Protein AF-A0A972AWW3-F1 (afdb_monomer_lite)

Radius of gyration: 31.03 Å; chains: 1; bounding box: 64×34×94 Å

Foldseek 3Di:
DDDPPDPDPPDQDFADPDLFWTWGADPVDIDIDGLVNQDADPVRWGKDAPVRRVCCVVVVPDDDDRIDTDDPVVNVVSVQSVLVCVQVVQFQDWDDDPQKIWTWHDDQQKIKIFIFGADPVRHTDSDTPWMDIFNDWDQDPNFTWTQDVRVVPVDGIDGDDPSNVVVNVVSNVVVVLLVWEWEWQDADPVPRATKTDIPDPDDPPVLCVVCVVQWDAPDPDDSRHGTIGSCRVVSCVSSVHYYD

Secondary structure (DSSP, 8-state):
---TT--S-----EEEEETTEEEEE-SS-EEEEETTT----TTS--EEE-GGG-GGGT-TTS---SEEEPPHHHHHHHHHHHHHHHHHHT-SEEEEETTEEEEEEEETTEEEEEEEEE-TTSPEEEEEEEEEEESS-EEETTEEEEE-GGG--SSSEEEPPHHHHHHHHHHHHHHHHHT--EEEEEE-TTT--EEEEES-S---HHHHHHHGGGEEE--SSSSS-SEEES-HHHHHHHHT--B-

pLDDT: mean 82.95, std 11.67, range [30.28, 95.0]

Structure (mmCIF, N/CA/C/O backbone):
data_AF-A0A972AWW3-F1
#
_entry.id   AF-A0A972AWW3-F1
#
loop_
_atom_site.group_PDB
_atom_site.id
_atom_site.type_symbol
_atom_site.label_atom_id
_atom_site.label_alt_id
_atom_site.label_comp_id
_atom_site.label_asym_id
_atom_site.label_entity_id
_atom_site.label_seq_id
_atom_site.pdbx_PDB_ins_code
_atom_site.Cartn_x
_atom_site.Cartn_y
_atom_site.Cartn_z
_atom_site.occupancy
_atom_site.B_iso_or_equiv
_atom_site.auth_seq_id
_atom_site.auth_comp_id
_atom_site.auth_asym_id
_atom_site.auth_atom_id
_atom_site.pdbx_PDB_model_num
ATOM 1 N N . PHE A 1 1 ? 20.239 6.404 -36.228 1.00 45.09 1 PHE A N 1
ATOM 2 C CA . PHE A 1 1 ? 21.142 5.687 -37.154 1.00 45.09 1 PHE A CA 1
ATOM 3 C C . PHE A 1 1 ? 21.500 6.602 -38.319 1.00 45.09 1 PHE A C 1
ATOM 5 O O . PHE A 1 1 ? 20.626 7.336 -38.765 1.00 45.09 1 PHE A O 1
ATOM 12 N N . ARG A 1 2 ? 22.767 6.620 -38.761 1.00 31.56 2 ARG A N 1
ATOM 13 C CA . ARG A 1 2 ? 23.253 7.457 -39.875 1.00 31.56 2 ARG A CA 1
ATOM 14 C C . ARG A 1 2 ? 23.494 6.548 -41.081 1.00 31.56 2 ARG A C 1
ATOM 16 O O . ARG A 1 2 ? 24.223 5.574 -40.947 1.00 31.56 2 ARG A O 1
ATOM 23 N N . ILE A 1 3 ? 22.869 6.849 -42.213 1.00 36.78 3 ILE A N 1
ATOM 24 C CA . ILE A 1 3 ? 23.157 6.184 -43.489 1.00 36.78 3 ILE A CA 1
ATOM 25 C C . ILE A 1 3 ? 24.210 7.041 -44.202 1.00 36.78 3 ILE A C 1
ATOM 27 O O . ILE A 1 3 ? 24.035 8.257 -44.312 1.00 36.78 3 ILE A O 1
ATOM 31 N N . GLU A 1 4 ? 25.324 6.441 -44.626 1.00 30.28 4 GLU A N 1
ATOM 32 C CA . GLU A 1 4 ? 26.370 7.144 -45.380 1.00 30.28 4 GLU A CA 1
ATOM 33 C C . GLU A 1 4 ? 25.836 7.628 -46.739 1.00 30.28 4 GLU A C 1
ATOM 35 O O . GLU A 1 4 ? 25.214 6.868 -47.476 1.00 30.28 4 GLU A O 1
ATOM 40 N N . GLY A 1 5 ? 26.082 8.904 -47.065 1.00 39.56 5 GLY A N 1
ATOM 41 C CA . GLY A 1 5 ? 25.781 9.500 -48.376 1.00 39.56 5 GLY A CA 1
ATOM 42 C C . GLY A 1 5 ? 24.595 10.475 -48.453 1.00 39.56 5 GLY A C 1
ATOM 43 O O . GLY A 1 5 ? 24.391 11.068 -49.508 1.00 39.56 5 GLY A O 1
ATOM 44 N N . SER A 1 6 ? 23.838 10.707 -47.372 1.00 34.94 6 SER A N 1
ATOM 45 C CA . SER A 1 6 ? 22.741 11.696 -47.355 1.00 34.94 6 SER A CA 1
ATOM 46 C C . SER A 1 6 ? 23.140 12.993 -46.639 1.00 34.94 6 SER A C 1
ATOM 48 O O . SER A 1 6 ? 23.433 12.981 -45.444 1.00 34.94 6 SER A O 1
ATOM 50 N N . ASN A 1 7 ? 23.090 14.123 -47.357 1.00 37.53 7 ASN A N 1
ATOM 51 C CA . ASN A 1 7 ? 23.232 15.478 -46.798 1.00 37.53 7 ASN A CA 1
ATOM 52 C C . ASN A 1 7 ? 21.889 16.100 -46.358 1.00 37.53 7 ASN A C 1
ATOM 54 O O . ASN A 1 7 ? 21.849 17.266 -45.969 1.00 37.53 7 ASN A O 1
ATOM 58 N N . THR A 1 8 ? 20.792 15.340 -46.388 1.00 35.72 8 THR A N 1
ATOM 59 C CA . THR A 1 8 ? 19.476 15.767 -45.889 1.00 35.72 8 THR A CA 1
ATOM 60 C C . THR A 1 8 ? 19.137 15.026 -44.598 1.00 35.72 8 THR A C 1
ATOM 62 O O . THR A 1 8 ? 19.098 13.796 -44.545 1.00 35.72 8 THR A O 1
ATOM 65 N N . PHE A 1 9 ? 18.946 15.822 -43.551 1.00 39.69 9 PHE A N 1
ATOM 66 C CA . PHE A 1 9 ? 18.814 15.493 -42.131 1.00 39.69 9 PHE A CA 1
ATOM 67 C C . PHE A 1 9 ? 17.470 14.866 -41.721 1.00 39.69 9 PHE A C 1
ATOM 69 O O . PHE A 1 9 ? 17.017 15.087 -40.603 1.00 39.69 9 PHE A O 1
ATOM 76 N N . ASP A 1 10 ? 16.845 14.035 -42.547 1.00 46.72 10 ASP A N 1
ATOM 77 C CA . ASP A 1 10 ? 15.622 13.344 -42.124 1.00 46.72 10 ASP A CA 1
ATOM 78 C C . ASP A 1 10 ? 15.988 11.992 -41.504 1.00 46.72 10 ASP A C 1
ATOM 80 O O . ASP A 1 10 ? 15.800 10.916 -42.067 1.00 46.72 10 ASP A O 1
ATOM 84 N N . SER A 1 11 ? 16.593 12.048 -40.316 1.00 54.22 11 SER A N 1
ATOM 85 C CA . SER A 1 11 ? 16.688 10.877 -39.447 1.00 54.22 11 SER A CA 1
ATOM 86 C C . SER A 1 11 ? 15.272 10.413 -39.135 1.00 54.22 11 SER A C 1
ATOM 88 O O . SER A 1 11 ? 14.513 11.233 -38.639 1.00 54.22 11 SER A O 1
ATOM 90 N N . LEU A 1 12 ? 14.924 9.142 -39.366 1.00 60.19 12 LEU A N 1
ATOM 91 C CA . LEU A 1 12 ? 13.660 8.575 -38.879 1.00 60.19 12 LEU A CA 1
ATOM 92 C C . LEU A 1 12 ? 13.602 8.758 -37.355 1.00 60.19 12 LEU A C 1
ATOM 94 O O . LEU A 1 12 ? 14.365 8.082 -36.652 1.00 60.19 12 LEU A O 1
ATOM 98 N N . PRO A 1 13 ? 12.783 9.684 -36.819 1.00 64.69 13 PRO A N 1
ATOM 99 C CA . PRO A 1 13 ? 12.744 9.913 -35.391 1.00 64.69 13 PRO A CA 1
ATOM 100 C C . PRO A 1 13 ? 12.124 8.695 -34.707 1.00 64.69 13 PRO A C 1
ATOM 102 O O . PRO A 1 13 ? 10.931 8.414 -34.839 1.00 64.69 13 PRO A O 1
ATOM 105 N N . VAL A 1 14 ? 12.953 7.978 -33.953 1.00 70.12 14 VAL A N 1
ATOM 106 C CA . VAL A 1 14 ? 12.492 7.051 -32.923 1.00 70.12 14 VAL A CA 1
ATOM 107 C C . VAL A 1 14 ? 12.285 7.885 -31.666 1.00 70.12 14 VAL A C 1
ATOM 109 O O . VAL A 1 14 ? 13.246 8.388 -31.086 1.00 70.12 14 VAL A O 1
ATOM 112 N N . MET A 1 15 ? 11.031 8.088 -31.279 1.00 72.38 15 MET A N 1
ATOM 113 C CA . MET A 1 15 ? 10.662 8.905 -30.125 1.00 72.38 15 MET A CA 1
ATOM 114 C C . MET A 1 15 ? 10.038 8.025 -29.053 1.00 72.38 15 MET A C 1
ATOM 116 O O . MET A 1 15 ? 9.088 7.295 -29.332 1.00 72.38 15 MET A O 1
ATOM 120 N N . ALA A 1 16 ? 10.529 8.127 -27.819 1.00 73.56 16 ALA A N 1
ATOM 121 C CA . ALA A 1 16 ? 9.831 7.557 -26.674 1.00 73.56 16 ALA A CA 1
ATOM 122 C C . ALA A 1 16 ? 8.470 8.252 -26.511 1.00 73.56 16 ALA A C 1
ATOM 124 O O . ALA A 1 16 ? 8.390 9.480 -26.576 1.00 73.56 16 ALA A O 1
ATOM 125 N N . LEU A 1 17 ? 7.412 7.461 -26.338 1.00 78.62 17 LEU A N 1
ATOM 126 C CA . LEU A 1 17 ? 6.085 7.966 -25.975 1.00 78.62 17 LEU A CA 1
ATOM 127 C C . LEU A 1 17 ? 5.922 7.935 -24.455 1.00 78.62 17 LEU A C 1
ATOM 129 O O . LEU A 1 17 ? 5.502 8.916 -23.849 1.00 78.62 17 LEU A O 1
ATOM 133 N N . ASP A 1 18 ? 6.329 6.823 -23.854 1.00 76.12 18 ASP A N 1
ATOM 134 C CA . ASP A 1 18 ? 6.478 6.621 -22.421 1.00 76.12 18 ASP A CA 1
ATOM 135 C C . ASP A 1 18 ? 7.603 5.595 -22.170 1.00 76.12 18 ASP A C 1
ATOM 137 O O . ASP A 1 18 ? 8.341 5.210 -23.083 1.00 76.12 18 ASP A O 1
ATOM 141 N N . ASP A 1 19 ? 7.757 5.154 -20.923 1.00 70.50 19 ASP A N 1
ATOM 142 C CA . ASP A 1 19 ? 8.782 4.174 -20.542 1.00 70.50 19 ASP A CA 1
ATOM 143 C C . ASP A 1 19 ? 8.558 2.765 -21.131 1.00 70.50 19 ASP A C 1
ATOM 145 O O . ASP A 1 19 ? 9.446 1.922 -21.036 1.00 70.50 19 ASP A O 1
ATOM 149 N N . GLU A 1 20 ? 7.389 2.495 -21.723 1.00 77.50 20 GLU A N 1
ATOM 150 C CA . GLU A 1 20 ? 6.948 1.173 -22.203 1.00 77.50 20 GLU A CA 1
ATOM 151 C C . GLU A 1 20 ? 6.611 1.162 -23.698 1.00 77.50 20 GLU A C 1
ATOM 153 O O . GLU A 1 20 ? 6.313 0.111 -24.265 1.00 77.50 20 GLU A O 1
ATOM 158 N N . SER A 1 21 ? 6.673 2.313 -24.362 1.00 82.94 21 SER A N 1
ATOM 159 C CA . SER A 1 21 ? 6.332 2.444 -25.769 1.00 82.94 21 SER A CA 1
ATOM 160 C C . SER A 1 21 ? 7.147 3.520 -26.470 1.00 82.94 21 SER A C 1
ATOM 162 O O . SER A 1 21 ? 7.698 4.454 -25.879 1.00 82.94 21 SER A O 1
ATOM 164 N N . PHE A 1 22 ? 7.268 3.367 -27.775 1.00 82.44 22 PHE A N 1
ATOM 165 C CA . PHE A 1 22 ? 7.932 4.331 -28.629 1.00 82.44 22 PHE A CA 1
ATOM 166 C C . PHE A 1 22 ? 7.257 4.347 -29.987 1.00 82.44 22 PHE A C 1
ATOM 168 O O . PHE A 1 22 ? 6.632 3.375 -30.414 1.00 82.44 22 PHE A O 1
ATOM 175 N N . ARG A 1 23 ? 7.391 5.475 -30.673 1.00 84.88 23 ARG A N 1
ATOM 176 C CA . ARG A 1 23 ? 6.948 5.618 -32.050 1.00 84.88 23 ARG A CA 1
ATOM 177 C C . ARG A 1 23 ? 8.128 5.790 -32.980 1.00 84.88 23 ARG A C 1
ATOM 179 O O . ARG A 1 23 ? 9.108 6.457 -32.647 1.00 84.88 23 ARG A O 1
ATOM 186 N N . ILE A 1 24 ? 7.988 5.224 -34.165 1.00 83.38 24 ILE A N 1
ATOM 187 C CA . ILE A 1 24 ? 8.827 5.511 -35.319 1.00 83.38 24 ILE A CA 1
ATOM 188 C C . ILE A 1 24 ? 7.918 6.221 -36.308 1.00 83.38 24 ILE A C 1
ATOM 190 O O . ILE A 1 24 ? 6.893 5.665 -36.692 1.00 83.38 24 ILE A O 1
ATOM 194 N N . ALA A 1 25 ? 8.246 7.450 -36.686 1.00 78.56 25 ALA A N 1
ATOM 195 C CA . ALA A 1 25 ? 7.381 8.248 -37.548 1.00 78.56 25 ALA A CA 1
ATOM 196 C C . ALA A 1 25 ? 8.140 8.797 -38.753 1.00 78.56 25 ALA A C 1
ATOM 198 O O . ALA A 1 25 ? 9.313 9.137 -38.661 1.00 78.56 25 ALA A O 1
ATOM 199 N N . THR A 1 26 ? 7.450 8.911 -39.878 1.00 74.19 26 THR A N 1
ATOM 200 C CA . THR A 1 26 ? 7.794 9.779 -41.006 1.00 74.19 26 THR A CA 1
ATOM 201 C C . THR A 1 26 ? 6.802 10.940 -41.034 1.00 74.19 26 THR A C 1
ATOM 203 O O . THR A 1 26 ? 5.828 10.955 -40.281 1.00 74.19 26 THR A O 1
ATOM 206 N N . ALA A 1 27 ? 6.990 11.911 -41.929 1.00 68.75 27 ALA A N 1
ATOM 207 C CA . ALA A 1 27 ? 5.991 12.963 -42.126 1.00 68.75 27 ALA A CA 1
ATOM 208 C C . ALA A 1 27 ? 4.657 12.444 -42.718 1.00 68.75 27 ALA A C 1
ATOM 210 O O . ALA A 1 27 ? 3.685 13.194 -42.756 1.00 68.75 27 ALA A O 1
ATOM 211 N N . HIS A 1 28 ? 4.590 11.180 -43.162 1.00 69.38 28 HIS A N 1
ATOM 212 C CA . HIS A 1 28 ? 3.404 10.588 -43.787 1.00 69.38 28 HIS A CA 1
ATOM 213 C C . HIS A 1 28 ? 2.753 9.469 -42.959 1.00 69.38 28 HIS A C 1
ATOM 215 O O . HIS A 1 28 ? 1.538 9.296 -43.030 1.00 69.38 28 HIS A O 1
ATOM 221 N N . ARG A 1 29 ? 3.532 8.692 -42.195 1.00 79.88 29 ARG A N 1
ATOM 222 C CA . ARG A 1 29 ? 3.053 7.510 -41.459 1.00 79.88 29 ARG A CA 1
ATOM 223 C C . ARG A 1 29 ? 3.809 7.308 -40.154 1.00 79.88 29 ARG A C 1
ATOM 225 O O . ARG A 1 29 ? 4.953 7.726 -40.028 1.00 79.88 29 ARG A O 1
ATOM 232 N N . GLU A 1 30 ? 3.202 6.599 -39.211 1.00 84.31 30 GLU A N 1
ATOM 233 C CA . GLU A 1 30 ? 3.860 6.204 -37.966 1.00 84.31 30 GLU A CA 1
ATOM 234 C C . GLU A 1 30 ? 3.594 4.741 -37.610 1.00 84.31 30 GLU A C 1
ATOM 236 O O . GLU A 1 30 ? 2.591 4.149 -38.010 1.00 84.31 30 GLU A O 1
ATOM 241 N N . ILE A 1 31 ? 4.520 4.169 -36.847 1.00 84.56 31 ILE A N 1
ATOM 242 C CA . ILE A 1 31 ? 4.396 2.880 -36.178 1.00 84.56 31 ILE A CA 1
ATOM 243 C C . ILE A 1 31 ? 4.534 3.153 -34.686 1.00 84.56 31 ILE A C 1
ATOM 245 O O . ILE A 1 31 ? 5.509 3.771 -34.258 1.00 84.56 31 ILE A O 1
ATOM 249 N N . ILE A 1 32 ? 3.580 2.664 -33.902 1.00 85.12 32 ILE A N 1
ATOM 250 C CA . ILE A 1 32 ? 3.638 2.683 -32.441 1.00 85.12 32 ILE A CA 1
ATOM 251 C C . ILE A 1 32 ? 3.953 1.266 -31.978 1.00 85.12 32 ILE A C 1
ATOM 253 O O . ILE A 1 32 ? 3.246 0.327 -32.337 1.00 85.12 32 ILE A O 1
ATOM 257 N N . LEU A 1 33 ? 5.011 1.124 -31.188 1.00 84.62 33 LEU A N 1
ATOM 258 C CA . LEU A 1 33 ? 5.450 -0.148 -30.633 1.00 84.62 33 LEU A CA 1
ATOM 259 C C . LEU A 1 33 ? 5.380 -0.077 -29.118 1.00 84.62 33 LEU A C 1
ATOM 261 O O . LEU A 1 33 ? 5.936 0.838 -28.505 1.00 84.62 33 LEU A O 1
ATOM 265 N N . ARG A 1 34 ? 4.701 -1.055 -28.524 1.00 82.31 34 ARG A N 1
ATOM 266 C CA . ARG A 1 34 ? 4.755 -1.307 -27.087 1.00 82.31 34 ARG A CA 1
ATOM 267 C C . ARG A 1 34 ? 5.769 -2.406 -26.832 1.00 82.31 34 ARG A C 1
ATOM 269 O O . ARG A 1 34 ? 5.878 -3.352 -27.608 1.00 82.31 34 ARG A O 1
ATOM 276 N N . ASP A 1 35 ? 6.479 -2.310 -25.720 1.00 76.12 35 ASP A N 1
ATOM 277 C CA . ASP A 1 35 ? 7.502 -3.287 -25.352 1.00 76.12 35 ASP A CA 1
ATOM 278 C C . ASP A 1 35 ? 6.934 -4.702 -25.148 1.00 76.12 35 ASP A C 1
ATOM 280 O O . ASP A 1 35 ? 7.675 -5.674 -25.245 1.00 76.12 35 ASP A O 1
ATOM 284 N N . GLU A 1 36 ? 5.632 -4.835 -24.873 1.00 76.31 36 GLU A N 1
ATOM 285 C CA . GLU A 1 36 ? 4.917 -6.121 -24.780 1.00 76.31 36 GLU A CA 1
ATOM 286 C C . GLU A 1 36 ? 4.735 -6.808 -26.144 1.00 76.31 36 GLU A C 1
ATOM 288 O O . GLU A 1 36 ? 4.669 -8.037 -26.224 1.00 76.31 36 GLU A O 1
ATOM 293 N N . ASP A 1 37 ? 4.684 -6.017 -27.217 1.00 75.38 37 ASP A N 1
ATOM 294 C CA . ASP A 1 37 ? 4.509 -6.497 -28.588 1.00 75.38 37 ASP A CA 1
ATOM 295 C C . ASP A 1 37 ? 5.850 -6.901 -29.224 1.00 75.38 37 ASP A C 1
ATOM 297 O O . ASP A 1 37 ? 5.884 -7.592 -30.246 1.00 75.38 37 ASP A O 1
ATOM 301 N N . LEU A 1 38 ? 6.969 -6.504 -28.607 1.00 79.00 38 LEU A N 1
ATOM 302 C CA . LEU A 1 38 ? 8.311 -6.879 -29.030 1.00 79.00 38 LEU A CA 1
ATOM 303 C C . LEU A 1 38 ? 8.602 -8.324 -28.626 1.00 79.00 38 LEU A C 1
ATOM 305 O O . LEU A 1 38 ? 8.871 -8.627 -27.463 1.00 79.00 38 LEU A O 1
ATOM 309 N N . LYS A 1 39 ? 8.587 -9.223 -29.611 1.00 77.12 39 LYS A N 1
ATOM 310 C CA . LYS A 1 39 ? 8.937 -10.634 -29.427 1.00 77.12 39 LYS A CA 1
ATOM 311 C C . LYS A 1 39 ? 10.214 -10.970 -30.195 1.00 77.12 39 LYS A C 1
ATOM 313 O O . LYS A 1 39 ? 10.357 -10.521 -31.335 1.00 77.12 39 LYS A O 1
ATOM 318 N N . PRO A 1 40 ? 11.128 -11.754 -29.601 1.00 80.50 40 PRO A N 1
ATOM 319 C CA . PRO A 1 40 ? 12.282 -12.249 -30.329 1.00 80.50 40 PRO A CA 1
ATOM 320 C C . PRO A 1 40 ? 11.839 -13.242 -31.411 1.00 80.50 40 PRO A C 1
ATOM 322 O O . PRO A 1 40 ? 10.850 -13.960 -31.247 1.00 80.50 40 PRO A O 1
ATOM 325 N N . ASN A 1 41 ? 12.581 -13.289 -32.514 1.00 81.81 41 ASN A N 1
ATOM 326 C CA . ASN A 1 41 ? 12.481 -14.363 -33.498 1.00 81.81 41 ASN A CA 1
ATOM 327 C C . ASN A 1 41 ? 13.145 -15.659 -32.972 1.00 81.81 41 ASN A C 1
ATOM 329 O O . ASN A 1 41 ? 13.633 -15.705 -31.842 1.00 81.81 41 ASN A O 1
ATOM 333 N N . GLU A 1 42 ? 13.186 -16.710 -33.796 1.00 76.25 42 GLU A N 1
ATOM 334 C CA . GLU A 1 42 ? 13.792 -18.009 -33.440 1.00 76.25 42 GLU A CA 1
ATOM 335 C C . GLU A 1 42 ? 15.282 -17.907 -33.049 1.00 76.25 42 GLU A C 1
ATOM 337 O O . GLU A 1 42 ? 15.762 -18.716 -32.259 1.00 76.25 42 GLU A O 1
ATOM 342 N N . ASP A 1 43 ? 15.980 -16.865 -33.515 1.00 75.75 43 ASP A N 1
ATOM 343 C CA . ASP A 1 43 ? 17.388 -16.576 -33.207 1.00 75.75 43 ASP A CA 1
ATOM 344 C C . ASP A 1 43 ? 17.577 -15.645 -31.990 1.00 75.75 43 ASP A C 1
ATOM 346 O O . ASP A 1 43 ? 18.693 -15.207 -31.707 1.00 75.75 43 ASP A O 1
ATOM 350 N N . GLY A 1 44 ? 16.504 -15.282 -31.277 1.00 74.12 44 GLY A N 1
ATOM 351 C CA . GLY A 1 44 ? 16.570 -14.376 -30.124 1.00 74.12 44 GLY A CA 1
ATOM 352 C C . GLY A 1 44 ? 16.645 -12.882 -30.476 1.00 74.12 44 GLY A C 1
ATOM 353 O O . GLY A 1 44 ? 16.802 -12.050 -29.582 1.00 74.12 44 GLY A O 1
ATOM 354 N N . LYS A 1 45 ? 16.525 -12.522 -31.758 1.00 80.31 45 LYS A N 1
ATOM 355 C CA . LYS A 1 45 ? 16.649 -11.151 -32.269 1.00 80.31 45 LYS A CA 1
ATOM 356 C C . LYS A 1 45 ? 15.304 -10.447 -32.355 1.00 80.31 45 LYS A C 1
ATOM 358 O O . LYS A 1 45 ? 14.303 -11.025 -32.772 1.00 80.31 45 LYS A O 1
ATOM 363 N N . TYR A 1 46 ? 15.299 -9.159 -32.042 1.00 80.44 46 TYR A N 1
ATOM 364 C CA . TYR A 1 46 ? 14.102 -8.325 -32.103 1.00 80.44 46 TYR A CA 1
ATOM 365 C C . TYR A 1 46 ? 14.086 -7.554 -33.416 1.00 80.44 46 TYR A C 1
ATOM 367 O O . TYR A 1 46 ? 14.763 -6.536 -33.561 1.00 80.44 46 TYR A O 1
ATOM 375 N N . ILE A 1 47 ? 13.332 -8.066 -34.387 1.00 83.00 47 ILE A N 1
ATOM 376 C CA . ILE A 1 47 ? 13.243 -7.491 -35.729 1.00 83.00 47 ILE A CA 1
ATOM 377 C C . ILE A 1 47 ? 11.972 -6.650 -35.843 1.00 83.00 47 ILE A C 1
ATOM 379 O O . ILE A 1 47 ? 10.864 -7.162 -35.695 1.00 83.00 47 ILE A O 1
ATOM 383 N N . ILE A 1 48 ? 12.126 -5.360 -36.136 1.00 82.94 48 ILE A N 1
ATOM 384 C CA . ILE A 1 48 ? 11.010 -4.427 -36.323 1.00 82.94 48 ILE A CA 1
ATOM 385 C C . ILE A 1 48 ? 10.785 -4.208 -37.817 1.00 82.94 48 ILE A C 1
ATOM 387 O O . ILE A 1 48 ? 11.701 -3.795 -38.531 1.00 82.94 48 ILE A O 1
ATOM 391 N N . ASN A 1 49 ? 9.559 -4.458 -38.287 1.00 82.94 49 ASN A N 1
ATOM 392 C CA . ASN A 1 49 ? 9.152 -4.172 -39.663 1.00 82.94 49 ASN A CA 1
ATOM 393 C C . ASN A 1 49 ? 8.903 -2.664 -39.844 1.00 82.94 49 ASN A C 1
ATOM 395 O O . ASN A 1 49 ? 8.104 -2.077 -39.117 1.00 82.94 49 ASN A O 1
ATOM 399 N N . ILE A 1 50 ? 9.569 -2.055 -40.826 1.00 81.69 50 ILE A N 1
ATOM 400 C CA . ILE A 1 50 ? 9.451 -0.633 -41.178 1.00 81.69 50 ILE A CA 1
ATOM 401 C C . ILE A 1 50 ? 8.782 -0.401 -42.539 1.00 81.69 50 ILE A C 1
ATOM 403 O O . ILE A 1 50 ? 8.570 0.750 -42.913 1.00 81.69 50 ILE A O 1
ATOM 407 N N . GLU A 1 51 ? 8.372 -1.455 -43.257 1.00 80.12 51 GLU A N 1
ATOM 408 C CA . GLU A 1 51 ? 7.554 -1.342 -44.477 1.00 80.12 51 GLU A CA 1
ATOM 409 C C . GLU A 1 51 ? 6.298 -0.471 -44.294 1.00 80.12 51 GLU A C 1
ATOM 411 O O . GLU A 1 51 ? 6.004 0.320 -45.197 1.00 80.12 51 GLU A O 1
ATOM 416 N N . PRO A 1 52 ? 5.577 -0.518 -43.149 1.00 82.62 52 PRO A N 1
ATOM 417 C CA . PRO A 1 52 ? 4.401 0.324 -42.950 1.00 82.62 52 PRO A CA 1
ATOM 418 C C . PRO A 1 52 ? 4.682 1.832 -42.993 1.00 82.62 52 PRO A C 1
ATOM 420 O O . PRO A 1 52 ? 3.739 2.589 -43.212 1.00 82.62 52 PRO A O 1
ATOM 423 N N . LEU A 1 53 ? 5.939 2.272 -42.824 1.00 77.81 53 LEU A N 1
ATOM 424 C CA . LEU A 1 53 ? 6.339 3.686 -42.893 1.00 77.81 53 LEU A CA 1
ATOM 425 C C . LEU A 1 53 ? 6.394 4.245 -44.319 1.00 77.81 53 LEU A C 1
ATOM 427 O O . LEU A 1 53 ? 6.537 5.457 -44.474 1.00 77.81 53 LEU A O 1
ATOM 431 N N . ASP A 1 54 ? 6.278 3.383 -45.335 1.00 77.50 54 ASP A N 1
ATOM 432 C CA . ASP A 1 54 ? 6.244 3.747 -46.755 1.00 77.50 54 ASP A CA 1
ATOM 433 C C . ASP A 1 54 ? 7.416 4.649 -47.183 1.00 77.50 54 ASP A C 1
ATOM 435 O O . ASP A 1 54 ? 7.272 5.674 -47.849 1.00 77.50 54 ASP A O 1
ATOM 439 N N . LEU A 1 55 ? 8.629 4.265 -46.776 1.00 75.12 55 LEU A N 1
ATOM 440 C CA . LEU A 1 55 ? 9.845 5.050 -47.016 1.00 75.12 55 LEU A CA 1
ATOM 441 C C . LEU A 1 55 ? 10.165 5.234 -48.510 1.00 75.12 55 LEU A C 1
ATOM 443 O O . LEU A 1 55 ? 10.849 6.190 -48.877 1.00 75.12 55 LEU A O 1
ATOM 447 N N . LYS A 1 56 ? 9.637 4.362 -49.381 1.00 75.25 56 LYS A N 1
ATOM 448 C CA . LYS A 1 56 ? 9.766 4.486 -50.841 1.00 75.25 56 LYS A CA 1
ATOM 449 C C . LYS A 1 56 ? 9.073 5.725 -51.401 1.00 75.25 56 LYS A C 1
ATOM 451 O O . LYS A 1 56 ? 9.502 6.205 -52.445 1.00 75.25 56 LYS A O 1
ATOM 456 N N . PHE A 1 57 ? 8.059 6.263 -50.719 1.00 75.50 57 PHE A N 1
ATOM 457 C CA . PHE A 1 57 ? 7.447 7.537 -51.097 1.00 75.50 57 PHE A CA 1
ATOM 458 C C . PHE A 1 57 ? 8.478 8.679 -51.109 1.00 75.50 57 PHE A C 1
ATOM 460 O O . PHE A 1 57 ? 8.478 9.508 -52.015 1.00 75.50 57 PHE A O 1
ATOM 467 N N . TYR A 1 58 ? 9.390 8.689 -50.132 1.00 71.81 58 TYR A N 1
ATOM 468 C CA . TYR A 1 58 ? 10.443 9.701 -50.009 1.00 71.81 58 TYR A CA 1
ATOM 469 C C . TYR A 1 58 ? 11.716 9.336 -50.783 1.00 71.81 58 TYR A C 1
ATOM 471 O O . TYR A 1 58 ? 12.394 10.220 -51.304 1.00 71.81 58 TYR A O 1
ATOM 479 N N . TYR A 1 59 ? 12.027 8.041 -50.891 1.00 75.94 59 TYR A N 1
ATOM 480 C CA . TYR A 1 59 ? 13.249 7.540 -51.527 1.00 75.94 59 TYR A CA 1
ATOM 481 C C . TYR A 1 59 ? 12.938 6.487 -52.606 1.00 75.94 59 TYR A C 1
ATOM 483 O O . TYR A 1 59 ? 13.242 5.305 -52.433 1.00 75.94 59 TYR A O 1
ATOM 491 N N . PRO A 1 60 ? 12.339 6.887 -53.744 1.00 73.38 60 PRO A N 1
ATOM 492 C CA . PRO A 1 60 ? 11.803 5.950 -54.738 1.00 73.38 60 PRO A CA 1
ATOM 493 C C . PRO A 1 60 ? 12.872 5.117 -55.459 1.00 73.38 60 PRO A C 1
ATOM 495 O O . PRO A 1 60 ? 12.584 4.011 -55.913 1.00 73.38 60 PRO A O 1
ATOM 498 N N . CYS A 1 61 ? 14.102 5.627 -55.552 1.00 78.38 61 CYS A N 1
ATOM 499 C CA . CYS A 1 61 ? 15.209 4.985 -56.271 1.00 78.38 61 CYS A CA 1
ATOM 500 C C . CYS A 1 61 ? 16.240 4.320 -55.344 1.00 78.38 61 CYS A C 1
ATOM 502 O O . CYS A 1 61 ? 17.313 3.941 -55.808 1.00 78.38 61 CYS A O 1
ATOM 504 N N . VAL A 1 62 ? 15.950 4.217 -54.044 1.00 77.19 62 VAL A N 1
ATOM 505 C CA . VAL A 1 62 ? 16.851 3.616 -53.054 1.00 77.19 62 VAL A CA 1
ATOM 506 C C . VAL A 1 62 ? 16.306 2.251 -52.655 1.00 77.19 62 VAL A C 1
ATOM 508 O O . VAL A 1 62 ? 15.114 2.110 -52.375 1.00 77.19 62 VAL A O 1
ATOM 511 N N . ASP A 1 63 ? 17.177 1.244 -52.621 1.00 75.31 63 ASP A N 1
ATOM 512 C CA . ASP A 1 63 ? 16.824 -0.039 -52.023 1.00 75.31 63 ASP A CA 1
ATOM 513 C C . ASP A 1 63 ? 16.860 0.105 -50.499 1.00 75.31 63 ASP A C 1
ATOM 515 O O . ASP A 1 63 ? 17.918 0.280 -49.892 1.00 75.31 63 ASP A O 1
ATOM 519 N N . LEU A 1 64 ? 15.675 0.153 -49.893 1.00 73.88 64 LEU A N 1
ATOM 520 C CA . LEU A 1 64 ? 15.503 0.432 -48.473 1.00 73.88 64 LEU A CA 1
ATOM 521 C C . LEU A 1 64 ? 15.315 -0.877 -47.703 1.00 73.88 64 LEU A C 1
ATOM 523 O O . LEU A 1 64 ? 14.562 -1.748 -48.152 1.00 73.88 64 LEU A O 1
ATOM 527 N N . PRO A 1 65 ? 15.924 -1.009 -46.513 1.00 77.12 65 PRO A N 1
ATOM 528 C CA . PRO A 1 65 ? 15.666 -2.151 -45.655 1.00 77.12 65 PRO A CA 1
ATOM 529 C C . PRO A 1 65 ? 14.182 -2.196 -45.272 1.00 77.12 65 PRO A C 1
ATOM 531 O O . PRO A 1 65 ? 13.559 -1.177 -44.978 1.00 77.12 65 PRO A O 1
ATOM 534 N N . LYS A 1 66 ? 13.616 -3.402 -45.267 1.00 78.62 66 LYS A N 1
ATOM 535 C CA . LYS A 1 66 ? 12.223 -3.658 -44.865 1.00 78.62 66 LYS A CA 1
ATOM 536 C C . LYS A 1 66 ? 12.066 -3.772 -43.352 1.00 78.62 66 LYS A C 1
ATOM 538 O O . LYS A 1 66 ? 10.985 -3.563 -42.814 1.00 78.62 66 LYS A O 1
ATOM 543 N N . SER A 1 67 ? 13.152 -4.086 -42.659 1.00 80.94 67 SER A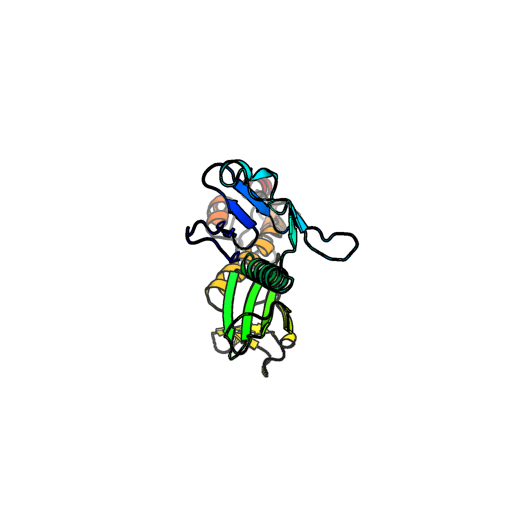 N 1
ATOM 544 C CA . SER A 1 67 ? 13.189 -4.263 -41.216 1.00 80.94 67 SER A CA 1
ATOM 545 C C . SER A 1 67 ? 14.561 -3.913 -40.661 1.00 80.94 67 SER A C 1
ATOM 547 O O . SER A 1 67 ? 15.546 -3.888 -41.400 1.00 80.94 67 SER A O 1
ATOM 549 N N . PHE A 1 68 ? 14.641 -3.705 -39.352 1.00 80.38 68 PHE A N 1
ATOM 550 C CA . PHE A 1 68 ? 15.912 -3.570 -38.648 1.00 80.38 68 PHE A CA 1
ATOM 551 C C . PHE A 1 68 ? 15.915 -4.393 -37.360 1.00 80.38 68 PHE A C 1
ATOM 553 O O . PHE A 1 68 ? 14.861 -4.684 -36.793 1.00 80.38 68 PHE A O 1
ATOM 560 N N . GLU A 1 69 ? 17.110 -4.765 -36.914 1.00 81.38 69 GLU A N 1
ATOM 561 C CA . GLU A 1 69 ? 17.335 -5.424 -35.631 1.00 81.38 69 GLU A CA 1
ATOM 562 C C . GLU A 1 69 ? 17.509 -4.366 -34.542 1.00 81.38 69 GLU A C 1
ATOM 564 O O . GLU A 1 69 ? 18.352 -3.472 -34.661 1.00 81.38 69 GLU A O 1
ATOM 569 N N . MET A 1 70 ? 16.697 -4.443 -33.488 1.00 77.94 70 MET A N 1
ATOM 570 C CA . MET A 1 70 ? 16.831 -3.537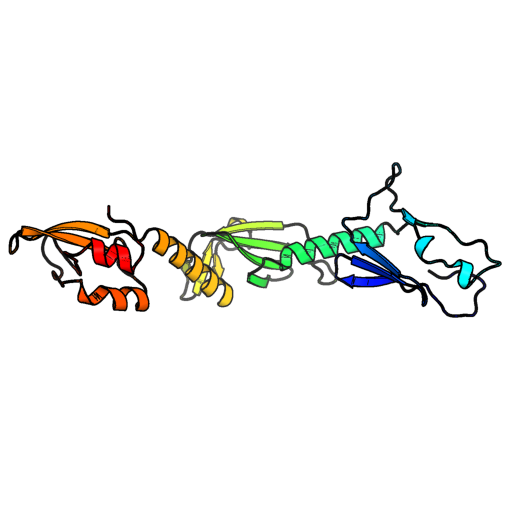 -32.358 1.00 77.94 70 MET A CA 1
ATOM 571 C C . MET A 1 70 ? 18.063 -3.929 -31.529 1.00 77.94 70 MET A C 1
ATOM 573 O O . MET A 1 70 ? 18.177 -5.096 -31.150 1.00 77.94 70 MET A O 1
ATOM 577 N N . PRO A 1 71 ? 18.975 -2.985 -31.220 1.00 79.75 71 PRO A N 1
ATOM 578 C CA . PRO A 1 71 ? 20.152 -3.297 -30.420 1.00 79.75 71 PRO A CA 1
ATOM 579 C C . PRO A 1 71 ? 19.768 -3.854 -29.048 1.00 79.75 71 PRO A C 1
ATOM 581 O O . PRO A 1 71 ? 18.894 -3.300 -28.374 1.00 79.75 71 PRO A O 1
ATOM 584 N N . ALA A 1 72 ? 20.460 -4.913 -28.621 1.00 76.44 72 ALA A N 1
ATOM 585 C CA . ALA A 1 72 ? 20.235 -5.556 -27.326 1.00 76.44 72 ALA A CA 1
ATOM 586 C C . ALA A 1 72 ? 20.359 -4.563 -26.156 1.00 76.44 72 ALA A C 1
ATOM 588 O O . ALA A 1 72 ? 19.517 -4.557 -25.266 1.00 76.44 72 ALA A O 1
ATOM 589 N N . GLU A 1 73 ? 21.322 -3.642 -26.221 1.00 76.50 73 GLU A N 1
ATOM 590 C CA . GLU A 1 73 ? 21.542 -2.603 -25.204 1.00 76.50 73 GLU A CA 1
ATOM 591 C C . GLU A 1 73 ? 20.296 -1.726 -24.972 1.00 76.50 73 GLU A C 1
ATOM 593 O O . GLU A 1 73 ? 19.936 -1.421 -23.835 1.00 76.50 73 GLU A O 1
ATOM 598 N N . ILE A 1 74 ? 19.580 -1.364 -26.044 1.00 77.12 74 ILE A N 1
ATOM 599 C CA . ILE A 1 74 ? 18.360 -0.546 -25.957 1.00 77.12 74 ILE A CA 1
ATOM 600 C C . ILE A 1 74 ? 17.216 -1.349 -25.330 1.00 77.12 74 ILE A C 1
ATOM 602 O O . ILE A 1 74 ? 16.447 -0.816 -24.529 1.00 77.12 74 ILE A O 1
ATOM 606 N N . LEU A 1 75 ? 17.099 -2.634 -25.672 1.00 76.50 75 LEU A N 1
ATOM 607 C CA . LEU A 1 75 ? 16.111 -3.537 -25.079 1.00 76.50 75 LEU A CA 1
ATOM 608 C C . LEU A 1 75 ? 16.351 -3.743 -23.583 1.00 76.50 75 LEU A C 1
ATOM 610 O O . LEU A 1 75 ? 15.400 -3.701 -22.802 1.00 76.50 75 LEU A O 1
ATOM 614 N N . GLU A 1 76 ? 17.606 -3.934 -23.183 1.00 77.06 76 GLU A N 1
ATOM 615 C CA . GLU A 1 76 ? 18.004 -4.075 -21.784 1.00 77.06 76 GLU A CA 1
ATOM 616 C C . GLU A 1 76 ? 17.711 -2.801 -20.990 1.00 77.06 76 GLU A C 1
ATOM 618 O O . GLU A 1 76 ? 17.120 -2.866 -19.907 1.00 77.06 76 GLU A O 1
ATOM 623 N N . GLU A 1 77 ? 18.030 -1.627 -21.543 1.00 78.38 77 GLU A N 1
ATOM 624 C CA . GLU A 1 77 ? 17.741 -0.355 -20.883 1.00 78.38 77 GLU A CA 1
ATOM 625 C C . GLU A 1 77 ? 16.231 -0.137 -20.708 1.00 78.38 77 GLU A C 1
ATOM 627 O O . GLU A 1 77 ? 15.781 0.266 -19.629 1.00 78.38 77 GLU A O 1
ATOM 632 N N . ARG A 1 78 ? 15.431 -0.445 -21.735 1.00 78.00 78 ARG A N 1
ATOM 633 C CA . ARG A 1 78 ? 13.965 -0.367 -21.659 1.00 78.00 78 ARG A CA 1
ATOM 634 C C . ARG A 1 78 ? 13.405 -1.368 -20.650 1.00 78.00 78 ARG A C 1
ATOM 636 O O . ARG A 1 78 ? 12.592 -1.000 -19.807 1.00 78.00 78 ARG A O 1
ATOM 643 N N . ALA A 1 79 ? 13.890 -2.611 -20.645 1.00 77.69 79 ALA A N 1
ATOM 644 C CA . ALA A 1 79 ? 13.510 -3.610 -19.646 1.00 77.69 79 ALA A CA 1
ATOM 645 C C . ALA A 1 79 ? 13.837 -3.157 -18.213 1.00 77.69 79 ALA A C 1
ATOM 647 O O . ALA A 1 79 ? 13.016 -3.337 -17.311 1.00 77.69 79 ALA A O 1
ATOM 648 N N . ARG A 1 80 ? 14.992 -2.515 -18.001 1.00 77.94 80 ARG A N 1
ATOM 649 C CA . ARG A 1 80 ? 15.356 -1.915 -16.711 1.00 77.94 80 ARG A CA 1
ATOM 650 C C . ARG A 1 80 ? 14.377 -0.809 -16.307 1.00 77.94 80 ARG A C 1
ATOM 652 O O . ARG A 1 80 ? 13.869 -0.849 -15.188 1.00 77.94 80 ARG A O 1
ATOM 659 N N . LYS A 1 81 ? 14.068 0.132 -17.208 1.00 79.12 81 LYS A N 1
ATOM 660 C CA . LYS A 1 81 ? 13.118 1.231 -16.940 1.00 79.12 81 LYS A CA 1
ATOM 661 C C . LYS A 1 81 ? 11.719 0.720 -16.598 1.00 79.12 81 LYS A C 1
ATOM 663 O O . LYS A 1 81 ? 11.107 1.222 -15.659 1.00 79.12 81 LYS A O 1
ATOM 668 N N . ARG A 1 82 ? 11.246 -0.332 -17.274 1.00 77.25 82 ARG A N 1
ATOM 669 C CA . ARG A 1 82 ? 9.971 -0.996 -16.945 1.00 77.25 82 ARG A CA 1
ATOM 670 C C . ARG A 1 82 ? 9.955 -1.551 -15.527 1.00 77.25 82 ARG A C 1
ATOM 672 O O . ARG A 1 82 ? 9.017 -1.295 -14.776 1.00 77.25 82 ARG A O 1
ATOM 679 N N . LYS A 1 83 ? 11.011 -2.270 -15.135 1.00 80.06 83 LYS A N 1
ATOM 680 C CA . LYS A 1 83 ? 11.136 -2.780 -13.762 1.00 80.06 83 LYS A CA 1
ATOM 681 C C . LYS A 1 83 ? 11.146 -1.636 -12.745 1.00 80.06 83 LYS A C 1
ATOM 683 O O . LYS A 1 83 ? 10.436 -1.707 -11.749 1.00 80.06 83 LYS A O 1
ATOM 688 N N . GLU A 1 84 ? 11.890 -0.564 -13.009 1.00 81.94 84 GLU A N 1
ATOM 689 C CA . GLU A 1 84 ? 11.937 0.612 -12.132 1.00 81.94 84 GLU A CA 1
ATOM 690 C C . GLU A 1 84 ? 10.573 1.309 -11.998 1.00 81.94 84 GLU A C 1
ATOM 692 O O . GLU A 1 84 ? 10.157 1.651 -10.888 1.00 81.94 84 GLU A O 1
ATOM 697 N N . LYS A 1 85 ? 9.843 1.476 -13.104 1.00 81.31 85 LYS A N 1
ATOM 698 C CA . LYS A 1 85 ? 8.486 2.030 -13.099 1.00 81.31 85 LYS A CA 1
ATOM 699 C C . LYS A 1 85 ? 7.531 1.151 -12.297 1.00 81.31 85 LYS A C 1
ATOM 701 O O . LYS A 1 85 ? 6.779 1.679 -11.484 1.00 81.31 85 LYS A O 1
ATOM 706 N N . ALA A 1 86 ? 7.592 -0.170 -12.471 1.00 80.06 86 ALA A N 1
ATOM 707 C CA . ALA A 1 86 ? 6.771 -1.112 -11.712 1.00 80.06 86 ALA A CA 1
ATOM 708 C C . ALA A 1 86 ? 7.041 -1.028 -10.200 1.00 80.06 86 ALA A C 1
ATOM 710 O O . ALA A 1 86 ? 6.103 -1.036 -9.412 1.00 80.06 86 ALA A O 1
ATOM 711 N N . ILE A 1 87 ? 8.306 -0.870 -9.796 1.00 84.12 87 ILE A N 1
ATOM 712 C CA . ILE A 1 87 ? 8.689 -0.645 -8.393 1.00 84.12 87 ILE A CA 1
ATOM 713 C C . ILE A 1 87 ? 8.075 0.668 -7.880 1.00 84.12 87 ILE A C 1
ATOM 715 O O . ILE A 1 87 ? 7.458 0.704 -6.822 1.00 84.12 87 ILE A O 1
ATOM 719 N N . ARG A 1 88 ? 8.198 1.765 -8.632 1.00 82.38 88 ARG A N 1
ATOM 720 C CA . ARG A 1 88 ? 7.706 3.083 -8.194 1.00 82.38 88 ARG A CA 1
ATOM 721 C C . ARG A 1 88 ? 6.181 3.197 -8.168 1.00 82.38 88 ARG A C 1
ATOM 723 O O . ARG A 1 88 ? 5.661 3.935 -7.341 1.00 82.38 88 ARG A O 1
ATOM 730 N N . LYS A 1 89 ? 5.480 2.512 -9.076 1.00 81.81 89 LYS A N 1
ATOM 731 C CA . LYS A 1 89 ? 4.046 2.707 -9.343 1.00 81.81 89 LYS A CA 1
ATOM 732 C C . LYS A 1 89 ? 3.168 2.513 -8.107 1.00 81.81 89 LYS A C 1
ATOM 734 O O . LYS A 1 89 ? 2.276 3.322 -7.876 1.00 81.81 89 LYS A O 1
ATOM 739 N N . ASP A 1 90 ? 3.440 1.466 -7.337 1.00 82.00 90 ASP A N 1
ATOM 740 C CA . ASP A 1 90 ? 2.607 1.080 -6.193 1.00 82.00 90 ASP A CA 1
ATOM 741 C C . ASP A 1 90 ? 3.209 1.527 -4.849 1.00 82.00 90 ASP A C 1
ATOM 743 O O . ASP A 1 90 ? 2.649 1.262 -3.783 1.00 82.00 90 ASP A O 1
ATOM 747 N N . ALA A 1 91 ? 4.367 2.194 -4.879 1.00 88.56 91 ALA A N 1
ATOM 748 C CA . ALA A 1 91 ? 5.029 2.670 -3.678 1.00 88.56 91 ALA A CA 1
ATOM 749 C C . ALA A 1 91 ? 4.324 3.918 -3.134 1.00 88.56 91 ALA A C 1
ATOM 751 O O . ALA A 1 91 ? 4.130 4.909 -3.833 1.00 88.56 91 ALA A O 1
ATOM 752 N N . ILE A 1 92 ? 4.001 3.892 -1.846 1.00 89.69 92 ILE A N 1
ATOM 753 C CA . ILE A 1 92 ? 3.416 5.024 -1.115 1.00 89.69 92 ILE A CA 1
ATOM 754 C C . ILE A 1 92 ? 4.457 6.113 -0.914 1.00 89.69 92 ILE A C 1
ATOM 756 O O . ILE A 1 92 ? 4.152 7.299 -0.967 1.00 89.69 92 ILE A O 1
ATOM 760 N N . PHE A 1 93 ? 5.690 5.694 -0.641 1.00 90.38 93 PHE A N 1
ATOM 761 C CA . PHE A 1 93 ? 6.787 6.597 -0.370 1.00 90.38 93 PHE A CA 1
ATOM 762 C C . PHE A 1 93 ? 8.111 5.977 -0.790 1.00 90.38 93 PHE A C 1
ATOM 764 O O . PHE A 1 93 ? 8.277 4.753 -0.789 1.00 90.38 93 PHE A O 1
ATOM 771 N N . THR A 1 94 ? 9.067 6.842 -1.110 1.00 90.12 94 THR A N 1
ATOM 772 C CA . THR A 1 94 ? 10.443 6.464 -1.424 1.00 90.12 94 THR A CA 1
ATOM 773 C C . THR A 1 94 ? 11.390 7.281 -0.559 1.00 90.12 94 THR A C 1
ATOM 775 O O . THR A 1 94 ? 11.216 8.488 -0.421 1.00 90.12 94 THR A O 1
ATOM 778 N N . GLN A 1 95 ? 12.396 6.631 0.021 1.00 88.19 95 GLN A N 1
ATOM 779 C CA . GLN A 1 95 ? 13.363 7.282 0.898 1.00 88.19 95 GLN A CA 1
ATOM 780 C C . GLN A 1 95 ? 14.785 6.833 0.587 1.00 88.19 95 GLN A C 1
ATOM 782 O O . GLN A 1 95 ? 15.064 5.637 0.485 1.00 88.19 95 GLN A O 1
ATOM 787 N N . ASP A 1 96 ? 15.699 7.795 0.530 1.00 87.00 96 ASP A N 1
ATOM 788 C CA . ASP A 1 96 ? 17.128 7.518 0.444 1.00 87.00 96 ASP A CA 1
ATOM 789 C C . ASP A 1 96 ? 17.679 7.118 1.812 1.00 87.00 96 ASP A C 1
ATOM 791 O O . ASP A 1 96 ? 17.427 7.764 2.833 1.00 87.00 96 ASP A O 1
ATOM 795 N N . TYR A 1 97 ? 18.440 6.028 1.835 1.00 82.88 97 TYR A N 1
ATOM 796 C CA . TYR A 1 97 ? 19.056 5.486 3.035 1.00 82.88 97 TYR A CA 1
ATOM 797 C C . TYR A 1 97 ? 20.503 5.087 2.749 1.00 82.88 97 TYR A C 1
ATOM 799 O O . TYR A 1 97 ? 20.787 3.957 2.349 1.00 82.88 97 TYR A O 1
ATOM 807 N N . LYS A 1 98 ? 21.435 6.016 3.003 1.00 83.38 98 LYS A N 1
ATOM 808 C CA . LYS A 1 98 ? 22.847 5.887 2.594 1.00 83.38 98 LYS A CA 1
ATOM 809 C C . LYS A 1 98 ? 22.920 5.693 1.066 1.00 83.38 98 LYS A C 1
ATOM 811 O O . LYS A 1 98 ? 22.222 6.390 0.345 1.00 83.38 98 LYS A O 1
ATOM 816 N N . GLU A 1 99 ? 23.702 4.733 0.582 1.00 83.19 99 GLU A N 1
ATOM 817 C CA . GLU A 1 99 ? 23.838 4.360 -0.841 1.00 83.19 99 GLU A CA 1
ATOM 818 C C . GLU A 1 99 ? 22.724 3.403 -1.316 1.00 83.19 99 GLU A C 1
ATOM 820 O O . GLU A 1 99 ? 22.927 2.547 -2.173 1.00 83.19 99 GLU A O 1
ATOM 825 N N . LYS A 1 100 ? 21.547 3.475 -0.690 1.00 86.81 100 LYS A N 1
ATOM 826 C CA . LYS A 1 100 ? 20.418 2.578 -0.954 1.00 86.81 100 LYS A CA 1
ATOM 827 C C . LYS A 1 100 ? 19.117 3.349 -0.971 1.00 86.81 100 LYS A C 1
ATOM 829 O O . LYS A 1 100 ? 19.026 4.447 -0.422 1.00 86.81 100 LYS A O 1
ATOM 834 N N . ARG A 1 101 ? 18.085 2.726 -1.530 1.00 89.44 101 ARG A N 1
ATOM 835 C CA . ARG A 1 101 ? 16.742 3.299 -1.599 1.00 89.44 101 ARG A CA 1
ATOM 836 C C . ARG A 1 101 ? 15.715 2.350 -1.002 1.00 89.44 101 ARG A C 1
ATOM 838 O O . ARG A 1 101 ? 15.694 1.158 -1.306 1.00 89.44 101 ARG A O 1
ATOM 845 N N . LEU A 1 102 ? 14.884 2.890 -0.122 1.00 90.31 102 LEU A N 1
ATOM 846 C CA . LEU A 1 102 ? 13.771 2.201 0.512 1.00 90.31 102 LEU A CA 1
ATOM 847 C C . LEU A 1 102 ? 12.475 2.581 -0.193 1.00 90.31 102 LEU A C 1
ATOM 849 O O . LEU A 1 102 ? 12.203 3.762 -0.406 1.00 90.31 102 LEU A O 1
ATOM 853 N N . PHE A 1 103 ? 11.669 1.573 -0.497 1.00 91.88 103 PHE A N 1
ATOM 854 C CA . PHE A 1 103 ? 10.323 1.734 -1.029 1.00 91.88 103 PHE A CA 1
ATOM 855 C C . PHE A 1 103 ? 9.322 1.126 -0.060 1.00 91.88 103 PHE A C 1
ATOM 857 O O . PHE A 1 103 ? 9.514 0.004 0.418 1.00 91.88 103 PHE A O 1
ATOM 864 N N . TYR A 1 104 ? 8.258 1.876 0.203 1.00 92.38 104 TYR A N 1
ATOM 865 C CA . TYR A 1 104 ? 7.214 1.519 1.152 1.00 92.38 104 TYR A CA 1
ATOM 866 C C . TYR A 1 104 ? 5.918 1.218 0.404 1.00 92.38 104 TYR A C 1
ATOM 868 O O . TYR A 1 104 ? 5.458 2.046 -0.376 1.00 92.38 104 TYR A O 1
ATOM 876 N N . TYR A 1 105 ? 5.311 0.068 0.676 1.00 92.81 105 TYR A N 1
ATOM 877 C CA . TYR A 1 105 ? 4.050 -0.377 0.079 1.00 92.81 105 TYR A CA 1
ATOM 878 C C . TYR A 1 105 ? 3.113 -0.851 1.184 1.00 92.81 105 TYR A C 1
ATOM 880 O O . TYR A 1 105 ? 3.576 -1.383 2.191 1.00 92.81 105 TYR A O 1
ATOM 888 N N . ILE A 1 106 ? 1.805 -0.713 0.995 1.00 91.12 106 ILE A N 1
ATOM 889 C CA . ILE A 1 106 ? 0.809 -1.320 1.884 1.00 91.12 106 ILE A CA 1
ATOM 890 C C . ILE A 1 106 ? 0.028 -2.346 1.082 1.00 91.12 106 ILE A C 1
ATOM 892 O O . ILE A 1 106 ? -0.564 -2.019 0.056 1.00 91.12 106 ILE A O 1
ATOM 896 N N . GLU A 1 107 ? 0.006 -3.575 1.582 1.00 88.38 107 GLU A N 1
ATOM 897 C CA . GLU A 1 107 ? -0.811 -4.654 1.046 1.00 88.38 107 GLU A CA 1
ATOM 898 C C . GLU A 1 107 ? -1.720 -5.171 2.165 1.00 88.38 107 GLU A C 1
ATOM 900 O O . GLU A 1 107 ? -1.283 -5.857 3.094 1.00 88.38 107 GLU A O 1
ATOM 905 N N . GLY A 1 108 ? -2.993 -4.771 2.117 1.00 84.38 108 GLY A N 1
ATOM 906 C CA . GLY A 1 108 ? -3.950 -5.034 3.192 1.00 84.38 108 GLY A CA 1
ATOM 907 C C . GLY A 1 108 ? -3.505 -4.408 4.518 1.00 84.38 108 GLY A C 1
ATOM 908 O O . GLY A 1 108 ? -3.378 -3.193 4.623 1.00 84.38 108 GLY A O 1
ATOM 909 N N . GLU A 1 109 ? -3.264 -5.252 5.519 1.00 87.81 109 GLU A N 1
ATOM 910 C CA . GLU A 1 109 ? -2.861 -4.876 6.886 1.00 87.81 109 GLU A CA 1
ATOM 911 C C . GLU A 1 109 ? -1.340 -4.923 7.102 1.00 87.81 109 GLU A C 1
ATOM 913 O O . GLU A 1 109 ? -0.862 -4.866 8.234 1.00 87.81 109 GLU A O 1
ATOM 918 N N . LYS A 1 110 ? -0.553 -5.068 6.030 1.00 91.25 110 LYS A N 1
ATOM 919 C CA . LYS A 1 110 ? 0.904 -5.199 6.120 1.00 91.25 110 LYS A CA 1
ATOM 920 C C . LYS A 1 110 ? 1.604 -4.066 5.391 1.00 91.25 110 LYS A C 1
ATOM 922 O O . LYS A 1 110 ? 1.332 -3.792 4.225 1.00 91.25 110 LYS A O 1
ATOM 927 N N . LEU A 1 111 ? 2.575 -3.469 6.070 1.00 91.62 111 LEU A N 1
ATOM 928 C CA . LEU A 1 111 ? 3.548 -2.565 5.480 1.00 91.62 111 LEU A CA 1
ATOM 929 C C . LEU A 1 111 ? 4.720 -3.385 4.936 1.00 91.62 111 LEU A C 1
ATOM 931 O O . LEU A 1 111 ? 5.441 -4.033 5.696 1.00 91.62 111 LEU A O 1
ATOM 935 N N . ILE A 1 112 ? 4.925 -3.346 3.627 1.00 92.19 112 ILE A N 1
ATOM 936 C CA . ILE A 1 112 ? 6.046 -3.982 2.939 1.00 92.19 112 ILE A CA 1
ATOM 937 C C . ILE A 1 112 ? 7.113 -2.922 2.688 1.00 92.19 112 ILE A C 1
ATOM 939 O O . ILE A 1 112 ? 6.841 -1.866 2.119 1.00 92.19 112 ILE A O 1
ATOM 943 N N . ILE A 1 113 ? 8.344 -3.215 3.093 1.00 91.94 113 ILE A N 1
ATOM 944 C CA . ILE A 1 113 ? 9.493 -2.337 2.890 1.00 91.94 113 ILE A CA 1
ATOM 945 C C . ILE A 1 113 ? 10.521 -3.101 2.074 1.00 91.94 113 ILE A C 1
ATOM 947 O O . ILE A 1 113 ? 11.031 -4.133 2.520 1.00 91.94 113 ILE A O 1
ATOM 951 N N . LYS A 1 114 ? 10.826 -2.585 0.884 1.00 91.62 114 LYS A N 1
ATOM 952 C CA . LYS A 1 114 ? 11.819 -3.157 -0.028 1.00 91.62 114 LYS A CA 1
ATOM 953 C C . LYS A 1 114 ? 13.034 -2.244 -0.097 1.00 91.62 114 LYS A C 1
ATOM 955 O O . LYS A 1 114 ? 12.899 -1.037 -0.291 1.00 91.62 114 LYS A O 1
ATOM 960 N N . LEU A 1 115 ? 14.211 -2.833 0.074 1.00 90.06 115 LEU A N 1
ATOM 961 C CA . LEU A 1 115 ? 15.499 -2.165 -0.029 1.00 90.06 115 LEU A CA 1
ATOM 962 C C . LEU A 1 115 ? 16.139 -2.513 -1.370 1.00 90.06 115 LEU A C 1
ATOM 964 O O . LEU A 1 115 ? 16.288 -3.690 -1.705 1.00 90.06 115 LEU A O 1
ATOM 968 N N . PHE A 1 116 ? 16.569 -1.487 -2.087 1.00 88.31 116 PHE A N 1
ATOM 969 C CA . PHE A 1 116 ? 17.261 -1.605 -3.361 1.00 88.31 116 PHE A CA 1
ATOM 970 C C . PHE A 1 116 ? 18.618 -0.922 -3.288 1.00 88.31 116 PHE A C 1
ATOM 972 O O . PHE A 1 116 ? 18.797 0.059 -2.558 1.00 88.31 116 PHE A O 1
ATOM 979 N N . ASP A 1 117 ? 19.557 -1.454 -4.057 1.00 87.06 117 ASP A N 1
ATOM 980 C CA . ASP A 1 117 ? 20.862 -0.839 -4.241 1.00 87.06 117 ASP A CA 1
ATOM 981 C C . ASP A 1 117 ? 20.809 0.213 -5.353 1.00 87.06 117 ASP A C 1
ATOM 983 O O . ASP A 1 117 ? 19.939 0.193 -6.231 1.00 87.06 117 ASP A O 1
ATOM 987 N N . ILE A 1 118 ? 21.734 1.160 -5.268 1.00 85.75 118 ILE A N 1
ATOM 988 C CA . ILE A 1 118 ? 21.926 2.225 -6.244 1.00 85.75 118 ILE A CA 1
ATOM 989 C C . ILE A 1 118 ? 23.292 1.991 -6.903 1.00 85.75 118 ILE A C 1
ATOM 991 O O . ILE A 1 118 ? 24.235 1.588 -6.222 1.00 85.75 118 ILE A O 1
ATOM 995 N N . ASP A 1 119 ? 23.388 2.183 -8.218 1.00 81.00 119 ASP A N 1
ATOM 996 C CA . ASP A 1 119 ? 24.656 2.094 -8.948 1.00 81.00 119 ASP A CA 1
ATOM 997 C C . ASP A 1 119 ? 25.530 3.355 -8.774 1.00 81.00 119 ASP A C 1
ATOM 999 O O . ASP A 1 119 ? 25.122 4.345 -8.162 1.00 81.00 119 ASP A O 1
ATOM 1003 N N . GLU A 1 120 ? 26.756 3.327 -9.309 1.00 77.19 120 GLU A N 1
ATOM 1004 C CA . GLU A 1 120 ? 27.717 4.443 -9.221 1.00 77.19 120 GLU A CA 1
ATOM 1005 C C . GLU A 1 120 ? 27.212 5.734 -9.897 1.00 77.19 120 GLU A C 1
ATOM 1007 O O . GLU A 1 120 ? 27.687 6.826 -9.590 1.00 77.19 120 GLU A O 1
ATOM 1012 N N . GLU A 1 121 ? 26.216 5.626 -10.782 1.00 75.62 121 GLU A N 1
ATOM 1013 C CA . GLU A 1 121 ? 25.573 6.749 -11.468 1.00 75.62 121 GLU A CA 1
ATOM 1014 C C . GLU A 1 121 ? 24.325 7.263 -10.726 1.00 75.62 121 GLU A C 1
ATOM 1016 O O . GLU A 1 121 ? 23.663 8.195 -11.193 1.00 75.62 121 GLU A O 1
ATOM 1021 N N . GLY A 1 122 ? 23.977 6.678 -9.575 1.00 72.50 122 GLY A N 1
ATOM 1022 C CA . GLY A 1 122 ? 22.803 7.063 -8.796 1.00 72.50 122 GLY A CA 1
ATOM 1023 C C . GLY A 1 122 ? 21.484 6.439 -9.277 1.00 72.50 122 GLY A C 1
ATOM 1024 O O . GLY A 1 122 ? 20.412 6.842 -8.807 1.00 72.50 122 GLY A O 1
ATOM 1025 N N . LYS A 1 123 ? 21.521 5.474 -10.204 1.00 78.75 123 LYS A N 1
ATOM 1026 C CA . LYS A 1 123 ? 20.336 4.791 -10.742 1.00 78.75 123 LYS A CA 1
ATOM 1027 C C . LYS A 1 123 ? 19.987 3.557 -9.917 1.00 78.75 123 LYS A C 1
ATOM 1029 O O . LYS A 1 123 ? 20.834 2.899 -9.319 1.00 78.75 123 LYS A O 1
ATOM 1034 N N . LEU A 1 124 ? 18.695 3.249 -9.882 1.00 81.75 124 LEU A N 1
ATOM 1035 C CA . LEU A 1 124 ? 18.166 2.118 -9.133 1.00 81.75 124 LEU A CA 1
ATOM 1036 C C . LEU A 1 124 ? 18.563 0.796 -9.802 1.00 81.75 124 LEU A C 1
ATOM 1038 O O . LEU A 1 124 ? 18.282 0.588 -10.984 1.00 81.75 124 LEU A O 1
ATOM 1042 N N . ILE A 1 125 ? 19.126 -0.129 -9.028 1.00 83.19 125 ILE A N 1
ATOM 1043 C CA . ILE A 1 125 ? 19.268 -1.520 -9.454 1.00 83.19 125 ILE A CA 1
ATOM 1044 C C . ILE A 1 125 ? 17.913 -2.200 -9.204 1.00 83.19 125 ILE A C 1
ATOM 1046 O O . ILE A 1 125 ? 17.477 -2.262 -8.055 1.00 83.19 125 ILE A O 1
ATOM 1050 N N . PRO A 1 126 ? 17.209 -2.689 -10.243 1.00 76.44 126 PRO A N 1
ATOM 1051 C CA . PRO A 1 126 ? 15.823 -3.153 -10.126 1.00 76.44 126 PRO A CA 1
ATOM 1052 C C . PRO A 1 126 ? 15.656 -4.483 -9.370 1.00 76.44 126 PRO A C 1
ATOM 1054 O O . PRO A 1 126 ? 14.532 -4.963 -9.222 1.00 76.44 126 PRO A O 1
ATOM 1057 N N . ASP A 1 127 ? 16.746 -5.082 -8.894 1.00 79.44 127 ASP A N 1
ATOM 1058 C CA . ASP A 1 127 ? 16.720 -6.318 -8.123 1.00 79.44 127 ASP A CA 1
ATOM 1059 C C . ASP A 1 127 ? 16.606 -6.008 -6.623 1.00 79.44 127 ASP A C 1
ATOM 1061 O O . ASP A 1 127 ? 17.388 -5.243 -6.051 1.00 79.44 127 ASP A O 1
ATOM 1065 N N . VAL A 1 128 ? 15.605 -6.604 -5.970 1.00 81.50 128 VAL A N 1
ATOM 1066 C CA . VAL A 1 128 ? 15.349 -6.399 -4.538 1.00 81.50 128 VAL A CA 1
ATOM 1067 C C . VAL A 1 128 ? 16.490 -7.013 -3.732 1.00 81.50 128 VAL A C 1
ATOM 1069 O O . VAL A 1 128 ? 16.681 -8.229 -3.741 1.00 81.50 128 VAL A O 1
ATOM 1072 N N . ARG A 1 129 ? 17.216 -6.193 -2.967 1.00 84.25 129 ARG A N 1
ATOM 1073 C CA . ARG A 1 129 ? 18.288 -6.681 -2.089 1.00 84.25 129 ARG A CA 1
ATOM 1074 C C . ARG A 1 129 ? 17.727 -7.413 -0.878 1.00 84.25 129 ARG A C 1
ATOM 1076 O O . ARG A 1 129 ? 18.229 -8.461 -0.473 1.00 84.25 129 ARG A O 1
ATOM 1083 N N . SER A 1 130 ? 16.738 -6.804 -0.237 1.00 85.81 130 SER A N 1
ATOM 1084 C CA . SER A 1 130 ? 16.053 -7.371 0.916 1.00 85.81 130 SER A CA 1
ATOM 1085 C C . SER A 1 130 ? 14.668 -6.767 1.063 1.00 85.81 130 SER A C 1
ATOM 1087 O O . SER A 1 130 ? 14.417 -5.620 0.694 1.00 85.81 130 SER A O 1
ATOM 1089 N N . GLU A 1 131 ? 13.767 -7.552 1.635 1.00 90.44 131 GLU A N 1
ATOM 1090 C CA . GLU A 1 131 ? 12.414 -7.122 1.946 1.00 90.44 131 GLU A CA 1
ATOM 1091 C C . GLU A 1 131 ? 12.048 -7.494 3.379 1.00 90.44 131 GLU A C 1
ATOM 1093 O O . GLU A 1 131 ? 12.559 -8.453 3.971 1.00 90.44 131 GLU A O 1
ATOM 1098 N N . THR A 1 132 ? 11.158 -6.703 3.959 1.00 90.31 132 THR A N 1
ATOM 1099 C CA . THR A 1 132 ? 10.550 -7.000 5.248 1.00 90.31 132 THR A CA 1
ATOM 1100 C C . THR A 1 132 ? 9.096 -6.576 5.237 1.00 90.31 132 THR A C 1
ATOM 1102 O O . THR A 1 132 ? 8.695 -5.681 4.497 1.00 90.31 132 THR A O 1
ATOM 1105 N N . THR A 1 133 ? 8.319 -7.219 6.093 1.00 91.81 133 THR A N 1
ATOM 1106 C CA . THR A 1 133 ? 6.908 -6.920 6.298 1.00 91.81 133 THR A CA 1
ATOM 1107 C C . THR A 1 133 ? 6.694 -6.585 7.761 1.00 91.81 133 THR A C 1
ATOM 1109 O O . THR A 1 133 ? 7.193 -7.312 8.624 1.00 91.81 133 THR A O 1
ATOM 1112 N N . ALA A 1 134 ? 5.949 -5.524 8.033 1.00 89.38 134 ALA A N 1
ATOM 1113 C CA . ALA A 1 134 ? 5.531 -5.127 9.366 1.00 89.38 134 ALA A CA 1
ATOM 1114 C C . ALA A 1 134 ? 4.001 -5.108 9.443 1.00 89.38 134 ALA A C 1
ATOM 1116 O O . ALA A 1 134 ? 3.330 -4.681 8.509 1.00 89.38 134 ALA A O 1
ATOM 1117 N N . ASP A 1 135 ? 3.471 -5.591 10.557 1.00 88.50 135 ASP A N 1
ATOM 1118 C CA . ASP A 1 135 ? 2.045 -5.682 10.888 1.00 88.50 135 ASP A CA 1
ATOM 1119 C C . ASP A 1 135 ? 1.617 -4.635 11.928 1.00 88.50 135 ASP A C 1
ATOM 1121 O O . ASP A 1 135 ? 0.435 -4.354 12.088 1.00 88.50 135 ASP A O 1
ATOM 1125 N N . LYS A 1 136 ? 2.577 -4.023 12.624 1.00 88.31 136 LYS A N 1
ATOM 1126 C CA . LYS A 1 136 ? 2.326 -3.009 13.647 1.00 88.31 136 LYS A CA 1
ATOM 1127 C C . LYS A 1 136 ? 3.372 -1.904 13.625 1.00 88.31 136 LYS A C 1
ATOM 1129 O O . LYS A 1 136 ? 4.519 -2.117 13.227 1.00 88.31 136 LYS A O 1
ATOM 1134 N N . ILE A 1 137 ? 2.975 -0.739 14.124 1.00 89.56 137 ILE A N 1
ATOM 1135 C CA . ILE A 1 137 ? 3.862 0.393 14.397 1.00 89.56 137 ILE A CA 1
ATOM 1136 C C . ILE A 1 137 ? 4.255 0.355 15.877 1.00 89.56 137 ILE A C 1
ATOM 1138 O O . ILE A 1 137 ? 3.402 0.218 16.751 1.00 89.56 137 ILE A O 1
ATOM 1142 N N . GLU A 1 138 ? 5.544 0.499 16.165 1.00 89.19 138 GLU A N 1
ATOM 1143 C CA . GLU A 1 138 ? 6.090 0.617 17.518 1.00 89.19 138 GLU A CA 1
ATOM 1144 C C . GLU A 1 138 ? 6.541 2.062 17.777 1.00 89.19 138 GLU A C 1
ATOM 1146 O O . GLU A 1 138 ? 7.021 2.747 16.875 1.00 89.19 138 GLU A O 1
ATOM 1151 N N . ILE A 1 139 ? 6.393 2.551 19.010 1.00 89.56 139 ILE A N 1
ATOM 1152 C CA . ILE A 1 139 ? 6.870 3.885 19.398 1.00 89.56 139 ILE A CA 1
ATOM 1153 C C . ILE A 1 139 ? 8.206 3.726 20.119 1.00 89.56 139 ILE A C 1
ATOM 1155 O O . ILE A 1 139 ? 8.264 3.203 21.229 1.00 89.56 139 ILE A O 1
ATOM 1159 N N . ILE A 1 140 ? 9.281 4.201 19.496 1.00 87.25 140 ILE A N 1
ATOM 1160 C CA . ILE A 1 140 ? 10.643 4.148 20.027 1.00 87.25 140 ILE A CA 1
ATOM 1161 C C . ILE A 1 140 ? 11.143 5.579 20.161 1.00 87.25 140 ILE A C 1
ATOM 1163 O O . ILE A 1 140 ? 11.253 6.293 19.171 1.00 87.25 140 ILE A O 1
ATOM 1167 N N . HIS A 1 141 ? 11.424 6.022 21.388 1.00 84.38 141 HIS A N 1
ATOM 1168 C CA . HIS A 1 141 ? 11.847 7.402 21.671 1.00 84.38 141 HIS A CA 1
ATOM 1169 C C . HIS A 1 141 ? 10.914 8.465 21.052 1.00 84.38 141 HIS A C 1
ATOM 1171 O O . HIS A 1 141 ? 11.372 9.399 20.400 1.00 84.38 141 HIS A O 1
ATOM 1177 N N . ASN A 1 142 ? 9.597 8.307 21.240 1.00 84.56 142 ASN A N 1
ATOM 1178 C CA . ASN A 1 142 ? 8.543 9.162 20.665 1.00 84.56 142 ASN A CA 1
ATOM 1179 C C . ASN A 1 142 ? 8.491 9.197 19.127 1.00 84.56 142 ASN A C 1
ATOM 1181 O O . ASN A 1 142 ? 7.778 10.020 18.555 1.00 84.56 142 ASN A O 1
ATOM 1185 N N . LYS A 1 143 ? 9.200 8.291 18.452 1.00 88.19 143 LYS A N 1
ATOM 1186 C CA . LYS A 1 143 ? 9.181 8.142 16.998 1.00 88.19 143 LYS A CA 1
ATOM 1187 C C . LYS A 1 143 ? 8.476 6.851 16.621 1.00 88.19 143 LYS A C 1
ATOM 1189 O O . LYS A 1 143 ? 8.704 5.808 17.231 1.00 88.19 143 LYS A O 1
ATOM 1194 N N . LYS A 1 144 ? 7.613 6.924 15.612 1.00 91.44 144 LYS A N 1
ATOM 1195 C CA . LYS A 1 144 ? 6.918 5.757 15.069 1.00 91.44 144 LYS A CA 1
ATOM 1196 C C . LYS A 1 144 ? 7.878 4.986 14.172 1.00 91.44 144 LYS A C 1
ATOM 1198 O O . LYS A 1 144 ? 8.405 5.529 13.205 1.00 91.44 144 LYS A O 1
ATOM 1203 N N . ALA A 1 145 ? 8.126 3.735 14.519 1.00 91.19 145 ALA A N 1
ATOM 1204 C CA . ALA A 1 145 ? 9.103 2.877 13.879 1.00 91.19 145 ALA A CA 1
ATOM 1205 C C . ALA A 1 145 ? 8.543 1.470 13.668 1.00 91.19 145 ALA A C 1
ATOM 1207 O O . ALA A 1 145 ? 7.581 1.060 14.314 1.00 91.19 145 ALA A O 1
ATOM 1208 N N . VAL A 1 146 ? 9.165 0.709 12.774 1.00 91.69 146 VAL A N 1
ATOM 1209 C CA . VAL A 1 146 ? 8.824 -0.698 12.531 1.00 91.69 146 VAL A CA 1
ATOM 1210 C C . VAL A 1 146 ? 10.047 -1.583 12.634 1.00 91.69 146 VAL A C 1
ATOM 1212 O O . VAL A 1 146 ? 11.177 -1.147 12.404 1.00 91.69 146 VAL A O 1
ATOM 1215 N N . ASN A 1 147 ? 9.824 -2.844 12.994 1.00 88.94 147 ASN A N 1
ATOM 1216 C CA . ASN A 1 147 ? 10.897 -3.817 13.094 1.00 88.94 147 ASN A CA 1
ATOM 1217 C C . ASN A 1 147 ? 11.359 -4.251 11.696 1.00 88.94 147 ASN A C 1
ATOM 1219 O O . ASN A 1 147 ? 10.604 -4.838 10.924 1.00 88.94 147 ASN A O 1
ATOM 1223 N N . VAL A 1 148 ? 12.625 -3.987 11.384 1.00 87.44 148 VAL A N 1
ATOM 1224 C CA . VAL A 1 148 ? 13.239 -4.242 10.077 1.00 87.44 148 VAL A CA 1
ATOM 1225 C C . VAL A 1 148 ? 14.449 -5.170 10.164 1.00 87.44 148 VAL A C 1
ATOM 1227 O O . VAL A 1 148 ? 15.341 -5.112 9.318 1.00 87.44 148 VAL A O 1
ATOM 1230 N N . LYS A 1 149 ? 14.503 -6.066 11.160 1.00 84.50 149 LYS A N 1
ATOM 1231 C CA . LYS A 1 149 ? 15.630 -7.008 11.337 1.00 84.50 149 LYS A CA 1
ATOM 1232 C C . LYS A 1 149 ? 16.015 -7.746 10.045 1.00 84.50 149 LYS A C 1
ATOM 1234 O O . LYS A 1 149 ? 17.201 -7.954 9.794 1.00 84.50 149 LYS A O 1
ATOM 1239 N N . LYS A 1 150 ? 15.035 -8.091 9.198 1.00 85.38 150 LYS A N 1
ATOM 1240 C CA . LYS A 1 150 ? 15.257 -8.769 7.906 1.00 85.38 150 LYS A CA 1
ATOM 1241 C C . LYS A 1 150 ? 16.025 -7.921 6.884 1.00 85.38 150 LYS A C 1
ATOM 1243 O O . LYS A 1 150 ? 16.747 -8.488 6.069 1.00 85.38 150 LYS A O 1
ATOM 1248 N N . LEU A 1 151 ? 15.949 -6.589 6.961 1.00 82.62 151 LEU A N 1
ATOM 1249 C CA . LEU A 1 151 ? 16.675 -5.692 6.055 1.00 82.62 151 LEU A CA 1
ATOM 1250 C C . LEU A 1 151 ? 18.181 -5.617 6.356 1.00 82.62 151 LEU A C 1
ATOM 1252 O O . LEU A 1 151 ? 18.931 -5.094 5.533 1.00 82.62 151 LEU A O 1
ATOM 1256 N N . LYS A 1 152 ? 18.639 -6.147 7.505 1.00 82.19 152 LYS A N 1
ATOM 1257 C CA . LYS A 1 152 ? 20.052 -6.157 7.932 1.00 82.19 152 LYS A CA 1
ATOM 1258 C C . LYS A 1 152 ? 20.712 -4.766 7.866 1.00 82.19 152 LYS A C 1
ATOM 1260 O O . LYS A 1 152 ? 21.860 -4.634 7.454 1.00 82.19 152 LYS A O 1
ATOM 1265 N N . LEU A 1 153 ? 19.999 -3.721 8.300 1.00 80.25 153 LEU A N 1
ATOM 1266 C CA . LEU A 1 153 ? 20.484 -2.328 8.282 1.00 80.25 153 LEU A CA 1
ATOM 1267 C C . LEU A 1 153 ? 21.506 -1.998 9.392 1.00 80.25 153 LEU A C 1
ATOM 1269 O O . LEU A 1 153 ? 21.972 -0.864 9.481 1.00 80.25 153 LEU A O 1
ATOM 1273 N N . GLY A 1 154 ? 21.864 -2.976 10.233 1.00 80.38 154 GLY A N 1
ATOM 1274 C CA . GLY A 1 154 ? 22.739 -2.807 11.403 1.00 80.38 154 GLY A CA 1
ATOM 1275 C C . GLY A 1 154 ? 21.992 -2.470 12.698 1.00 80.38 154 GLY A C 1
ATOM 1276 O O . GLY A 1 154 ? 22.575 -2.515 13.774 1.00 80.38 154 GLY A O 1
ATOM 1277 N N . HIS A 1 155 ? 20.692 -2.193 12.611 1.00 83.06 155 HIS A N 1
ATOM 1278 C CA . HIS A 1 155 ? 19.795 -1.976 13.743 1.00 83.06 155 HIS A CA 1
ATOM 1279 C C . HIS A 1 155 ? 18.427 -2.627 13.455 1.00 83.06 155 HIS A C 1
ATOM 1281 O O . HIS A 1 155 ? 18.116 -2.921 12.296 1.00 83.06 155 HIS A O 1
ATOM 1287 N N . PRO A 1 156 ? 17.634 -2.947 14.494 1.00 87.50 156 PRO A N 1
ATOM 1288 C CA . PRO A 1 156 ? 16.391 -3.693 14.326 1.00 87.50 156 PRO A CA 1
ATOM 1289 C C . PRO A 1 156 ? 15.177 -2.830 13.967 1.00 87.50 156 PRO A C 1
ATOM 1291 O O . PRO A 1 156 ? 14.146 -3.411 13.644 1.00 87.50 156 PRO A O 1
ATOM 1294 N N . TYR A 1 157 ? 15.267 -1.497 14.028 1.00 89.12 157 TYR A N 1
ATOM 1295 C CA . TYR A 1 157 ? 14.110 -0.605 13.932 1.00 89.12 157 TYR A CA 1
ATOM 1296 C C . TYR A 1 157 ? 14.339 0.558 12.974 1.00 89.12 157 TYR A C 1
ATOM 1298 O O . TYR A 1 157 ? 15.349 1.248 13.057 1.00 89.12 157 TYR A O 1
ATOM 1306 N N . LEU A 1 158 ? 13.361 0.804 12.107 1.00 89.62 158 LEU A N 1
ATOM 1307 C CA . LEU A 1 158 ? 13.378 1.896 11.143 1.00 89.62 158 LEU A CA 1
ATOM 1308 C C . LEU A 1 158 ? 12.267 2.890 11.465 1.00 89.62 158 LEU A C 1
ATOM 1310 O O . LEU A 1 158 ? 11.104 2.500 11.539 1.00 89.62 158 LEU A O 1
ATOM 1314 N N . GLU A 1 159 ? 12.635 4.156 11.643 1.00 92.00 159 GLU A N 1
ATOM 1315 C CA . GLU A 1 159 ? 11.688 5.267 11.759 1.00 92.00 159 GLU A CA 1
ATOM 1316 C C . GLU A 1 159 ? 10.910 5.426 10.450 1.00 92.00 159 GLU A C 1
ATOM 1318 O O . GLU A 1 159 ? 11.503 5.485 9.372 1.00 92.00 159 GLU A O 1
ATOM 1323 N N . LEU A 1 160 ? 9.583 5.482 10.553 1.00 91.62 160 LEU A N 1
ATOM 1324 C CA . LEU A 1 160 ? 8.712 5.627 9.398 1.00 91.62 160 LEU A CA 1
ATOM 1325 C C . LEU A 1 160 ? 8.504 7.106 9.040 1.00 91.62 160 LEU A C 1
ATOM 1327 O O . LEU A 1 160 ? 8.225 7.916 9.929 1.00 91.62 160 LEU A O 1
ATOM 1331 N N . PRO A 1 161 ? 8.543 7.460 7.743 1.00 92.31 161 PRO A N 1
ATOM 1332 C CA . PRO A 1 161 ? 8.098 8.765 7.267 1.00 92.31 161 PRO A CA 1
ATOM 1333 C C . PRO A 1 161 ? 6.628 9.027 7.623 1.00 92.31 161 PRO A C 1
ATOM 1335 O O . PRO A 1 161 ? 5.812 8.103 7.647 1.00 92.31 161 PRO A O 1
ATOM 1338 N N . GLY A 1 162 ? 6.269 10.293 7.851 1.00 90.19 162 GLY A N 1
ATOM 1339 C CA . GLY A 1 162 ? 4.913 10.676 8.269 1.00 90.19 162 GLY A CA 1
ATOM 1340 C C . GLY A 1 162 ? 3.813 10.216 7.305 1.00 90.19 162 GLY A C 1
ATOM 1341 O O . GLY A 1 162 ? 2.766 9.755 7.749 1.00 90.19 162 GLY A O 1
ATOM 1342 N N . GLU A 1 163 ? 4.077 10.261 5.999 1.00 91.00 163 GLU A N 1
ATOM 1343 C CA . GLU A 1 163 ? 3.153 9.807 4.949 1.00 91.00 163 GLU A CA 1
ATOM 1344 C C . GLU A 1 163 ? 2.883 8.298 5.038 1.00 91.00 163 GLU A C 1
ATOM 1346 O O . GLU A 1 163 ? 1.735 7.857 4.968 1.00 91.00 163 GLU A O 1
ATOM 1351 N N . VAL A 1 164 ? 3.929 7.506 5.298 1.00 91.69 164 VAL A N 1
ATOM 1352 C CA . VAL A 1 164 ? 3.824 6.050 5.480 1.00 91.69 164 VAL A CA 1
ATOM 1353 C C . VAL A 1 164 ? 3.059 5.721 6.757 1.00 91.69 164 VAL A C 1
ATOM 1355 O O . VAL A 1 164 ? 2.193 4.850 6.744 1.00 91.69 164 VAL A O 1
ATOM 1358 N N . VAL A 1 165 ? 3.340 6.436 7.851 1.00 91.75 165 VAL A N 1
ATOM 1359 C CA . VAL A 1 165 ? 2.609 6.283 9.116 1.00 91.75 165 VAL A CA 1
ATOM 1360 C C . VAL A 1 165 ? 1.118 6.518 8.907 1.00 91.75 165 VAL A C 1
ATOM 1362 O O . VAL A 1 165 ? 0.315 5.679 9.299 1.00 91.75 165 VAL A O 1
ATOM 1365 N N . GLN A 1 166 ? 0.744 7.642 8.292 1.00 91.31 166 GLN A N 1
ATOM 1366 C CA . GLN A 1 166 ? -0.661 7.999 8.097 1.00 91.31 166 GLN A CA 1
ATOM 1367 C C . GLN A 1 166 ? -1.392 6.960 7.245 1.00 91.31 166 GLN A C 1
ATOM 1369 O O . GLN A 1 166 ? -2.486 6.526 7.608 1.00 91.31 166 GLN A O 1
ATOM 1374 N N . ALA A 1 167 ? -0.780 6.534 6.136 1.00 90.88 167 ALA A N 1
ATOM 1375 C CA . ALA A 1 167 ? -1.360 5.525 5.260 1.00 90.88 167 ALA A CA 1
ATOM 1376 C C . ALA A 1 167 ? -1.510 4.171 5.973 1.00 90.88 167 ALA A C 1
ATOM 1378 O O . ALA A 1 167 ? -2.551 3.524 5.856 1.00 90.88 167 ALA A O 1
ATOM 1379 N N . PHE A 1 168 ? -0.503 3.760 6.748 1.00 92.19 168 PHE A N 1
ATOM 1380 C CA . PHE A 1 168 ? -0.515 2.464 7.419 1.00 92.19 168 PHE A CA 1
ATOM 1381 C C . PHE A 1 168 ? -1.471 2.429 8.613 1.00 92.19 168 PHE A C 1
ATOM 1383 O O . PHE A 1 168 ? -2.231 1.477 8.756 1.00 92.19 168 PHE A O 1
ATOM 1390 N N . GLU A 1 169 ? -1.529 3.491 9.420 1.00 90.38 169 GLU A N 1
ATOM 1391 C CA . GLU A 1 169 ? -2.521 3.606 10.496 1.00 90.38 169 GLU A CA 1
ATOM 1392 C C . GLU A 1 169 ? -3.946 3.611 9.957 1.00 90.38 169 GLU A C 1
ATOM 1394 O O . GLU A 1 169 ? -4.828 3.003 10.560 1.00 90.38 169 GLU A O 1
ATOM 1399 N N . LYS A 1 170 ? -4.176 4.264 8.813 1.00 89.12 170 LYS A N 1
ATOM 1400 C CA . LYS A 1 170 ? -5.472 4.212 8.142 1.00 89.12 170 LYS A CA 1
ATOM 1401 C C . LYS A 1 170 ? -5.817 2.781 7.727 1.00 89.12 170 LYS A C 1
ATOM 1403 O O . LYS A 1 170 ? -6.908 2.325 8.040 1.00 89.12 170 LYS A O 1
ATOM 1408 N N . ALA A 1 171 ? -4.886 2.064 7.099 1.00 89.25 171 ALA A N 1
ATOM 1409 C CA . ALA A 1 171 ? -5.105 0.678 6.686 1.00 89.25 171 ALA A CA 1
ATOM 1410 C C . ALA A 1 171 ? -5.418 -0.250 7.874 1.00 89.25 171 ALA A C 1
ATOM 1412 O O . ALA A 1 171 ? -6.353 -1.045 7.800 1.00 89.25 171 ALA A O 1
ATOM 1413 N N . LEU A 1 172 ? -4.690 -0.106 8.988 1.00 88.25 172 LEU A N 1
ATOM 1414 C CA . LEU A 1 172 ? -4.940 -0.871 10.214 1.00 88.25 172 LEU A CA 1
ATOM 1415 C C . LEU A 1 172 ? -6.306 -0.541 10.831 1.00 88.25 172 LEU A C 1
ATOM 1417 O O . LEU A 1 172 ? -7.030 -1.450 11.227 1.00 88.25 172 LEU A O 1
ATOM 1421 N N . ARG A 1 173 ? -6.697 0.740 10.868 1.00 85.75 173 ARG A N 1
ATOM 1422 C CA . ARG A 1 173 ? -8.028 1.140 11.351 1.00 85.75 173 ARG A CA 1
ATOM 1423 C C . ARG A 1 173 ? -9.147 0.626 10.458 1.00 85.75 173 ARG A C 1
ATOM 1425 O O . ARG A 1 173 ? -10.148 0.141 10.970 1.00 85.75 173 ARG A O 1
ATOM 1432 N N . ASP A 1 174 ? -8.994 0.723 9.142 1.00 86.19 174 ASP A N 1
ATOM 1433 C CA . ASP A 1 174 ? -9.999 0.240 8.195 1.00 86.19 174 ASP A CA 1
ATOM 1434 C C . ASP A 1 174 ? -10.199 -1.276 8.339 1.00 86.19 174 ASP A C 1
ATOM 1436 O O . ASP A 1 174 ? -11.321 -1.764 8.220 1.00 86.19 174 ASP A O 1
ATOM 1440 N N . ALA A 1 175 ? -9.133 -2.024 8.631 1.00 85.75 175 ALA A N 1
ATOM 1441 C CA . ALA A 1 175 ? -9.217 -3.446 8.940 1.00 85.75 175 ALA A CA 1
ATOM 1442 C C . ALA A 1 175 ? -9.908 -3.728 10.279 1.00 85.75 175 ALA A C 1
ATOM 1444 O O . ALA A 1 175 ? -10.806 -4.568 10.333 1.00 85.75 175 ALA A O 1
ATOM 1445 N N . GLU A 1 176 ? -9.552 -2.996 11.337 1.00 86.31 176 GLU A N 1
ATOM 1446 C CA . GLU A 1 176 ? -10.197 -3.117 12.647 1.00 86.31 176 GLU A CA 1
ATOM 1447 C C . GLU A 1 176 ? -11.707 -2.855 12.529 1.00 86.31 176 GLU A C 1
ATOM 1449 O O . GLU A 1 176 ? -12.514 -3.664 12.986 1.00 86.31 176 GLU A O 1
ATOM 1454 N N . LEU A 1 177 ? -12.105 -1.810 11.798 1.00 86.25 177 LEU A N 1
ATOM 1455 C CA . LEU A 1 177 ? -13.507 -1.465 11.556 1.00 86.25 177 LEU A CA 1
ATOM 1456 C C . LEU A 1 177 ? -14.289 -2.543 10.795 1.00 86.25 177 LEU A C 1
ATOM 1458 O O . LEU A 1 177 ? -15.491 -2.664 11.008 1.00 86.25 177 LEU A O 1
ATOM 1462 N N . ARG A 1 178 ? -13.646 -3.376 9.965 1.00 85.25 178 ARG A N 1
ATOM 1463 C CA . ARG A 1 178 ? -14.324 -4.531 9.333 1.00 85.25 178 ARG A CA 1
ATOM 1464 C C . ARG A 1 178 ? -14.718 -5.609 10.342 1.00 85.25 178 ARG A C 1
ATOM 1466 O O . ARG A 1 178 ? -15.589 -6.419 10.045 1.00 85.25 178 ARG A O 1
ATOM 1473 N N . THR A 1 179 ? -14.088 -5.627 11.516 1.00 86.69 179 THR A N 1
ATOM 1474 C CA . THR A 1 179 ? -14.431 -6.531 12.626 1.00 86.69 179 THR A CA 1
ATOM 1475 C C . THR A 1 179 ? -15.468 -5.929 13.584 1.00 86.69 179 THR A C 1
ATOM 1477 O O . THR A 1 179 ? -15.794 -6.532 14.611 1.00 86.69 179 THR A O 1
ATOM 1480 N N . LEU A 1 180 ? -15.994 -4.738 13.268 1.00 90.31 180 LEU A N 1
ATOM 1481 C CA . LEU A 1 180 ? -17.028 -4.088 14.062 1.00 90.31 180 LEU A CA 1
ATOM 1482 C C . LEU A 1 180 ? -18.326 -4.904 14.006 1.00 90.31 180 LEU A C 1
ATOM 1484 O O . LEU A 1 180 ? -18.914 -5.092 12.945 1.00 90.31 180 LEU A O 1
ATOM 1488 N N . THR A 1 181 ? -18.778 -5.366 15.167 1.00 92.62 181 THR A N 1
ATOM 1489 C CA . THR A 1 181 ? -19.998 -6.159 15.352 1.00 92.62 181 THR A CA 1
ATOM 1490 C C . THR A 1 181 ? -20.727 -5.704 16.616 1.00 92.62 181 THR A C 1
ATOM 1492 O O . THR A 1 181 ? -20.142 -5.052 17.487 1.00 92.62 181 THR A O 1
ATOM 1495 N N . LEU A 1 182 ? -22.014 -6.033 16.738 1.00 92.81 182 LEU A N 1
ATOM 1496 C CA . LEU A 1 182 ? -22.769 -5.869 17.983 1.00 92.81 182 LEU A CA 1
ATOM 1497 C C . LEU A 1 182 ? -22.754 -7.168 18.784 1.00 92.81 182 LEU A C 1
ATOM 1499 O O . LEU A 1 182 ? -23.307 -8.171 18.348 1.00 92.81 182 LEU A O 1
ATOM 1503 N N . LYS A 1 183 ? -22.171 -7.129 19.984 1.00 93.69 183 LYS A N 1
ATOM 1504 C CA . LYS A 1 183 ? -22.047 -8.277 20.888 1.00 93.69 183 LYS A CA 1
ATOM 1505 C C . LYS A 1 183 ? -23.058 -8.201 22.028 1.00 93.69 183 LYS A C 1
ATOM 1507 O O . LYS A 1 183 ? -23.222 -7.124 22.607 1.00 93.69 183 LYS A O 1
ATOM 1512 N N . PRO A 1 184 ? -23.702 -9.313 22.416 1.00 92.44 184 PRO A N 1
ATOM 1513 C CA . PRO A 1 184 ? -24.600 -9.329 23.563 1.00 92.44 184 PRO A CA 1
ATOM 1514 C C . PRO A 1 184 ? -23.835 -8.994 24.853 1.00 92.44 184 PRO A C 1
ATOM 1516 O O . PRO A 1 184 ? -22.816 -9.606 25.168 1.00 92.44 184 PRO A O 1
ATOM 1519 N N . ALA A 1 185 ? -24.331 -8.010 25.602 1.00 90.81 185 ALA A N 1
ATOM 1520 C CA . ALA A 1 185 ? -23.746 -7.550 26.862 1.00 90.81 185 ALA A CA 1
ATOM 1521 C C . ALA A 1 185 ? -24.480 -8.114 28.089 1.00 90.81 185 ALA A C 1
ATOM 1523 O O . ALA A 1 185 ? -23.864 -8.345 29.126 1.00 90.81 185 ALA A O 1
ATOM 1524 N N . GLY A 1 186 ? -25.789 -8.360 27.980 1.00 90.81 186 GLY A N 1
ATOM 1525 C CA . GLY A 1 186 ? -26.582 -8.931 29.068 1.00 90.81 186 GLY A CA 1
ATOM 1526 C C . GLY A 1 186 ? -28.065 -8.591 28.981 1.00 90.81 186 GLY A C 1
ATOM 1527 O O . GLY A 1 186 ? -28.531 -8.005 28.004 1.00 90.81 186 GLY A O 1
ATOM 1528 N N . VAL A 1 187 ? -28.811 -8.973 30.017 1.00 91.62 187 VAL A N 1
ATOM 1529 C CA . VAL A 1 187 ? -30.225 -8.617 30.190 1.00 91.62 187 VAL A CA 1
ATOM 1530 C C . VAL A 1 187 ? -30.342 -7.709 31.403 1.00 91.62 187 VAL A C 1
ATOM 1532 O O . VAL A 1 187 ? -29.932 -8.095 32.497 1.00 91.62 187 VAL A O 1
ATOM 1535 N N . SER A 1 188 ? -30.908 -6.518 31.225 1.00 87.94 188 SER A N 1
ATOM 1536 C CA . SER A 1 188 ? -31.109 -5.590 32.337 1.00 87.94 188 SER A CA 1
ATOM 1537 C C . SER A 1 188 ? -32.202 -6.108 33.267 1.00 87.94 188 SER A C 1
ATOM 1539 O O . SER A 1 188 ? -33.322 -6.384 32.838 1.00 87.94 188 SER A O 1
ATOM 1541 N N . MET A 1 189 ? -31.900 -6.198 34.563 1.00 85.62 189 MET A N 1
ATOM 1542 C CA . MET A 1 189 ? -32.881 -6.598 35.580 1.00 85.62 189 MET A CA 1
ATOM 1543 C C . MET A 1 189 ? -33.963 -5.534 35.814 1.00 85.62 189 MET A C 1
ATOM 1545 O O . MET A 1 189 ? -35.019 -5.855 36.349 1.00 85.62 189 MET A O 1
ATOM 1549 N N . LEU A 1 190 ? -33.723 -4.282 35.406 1.00 84.94 190 LEU A N 1
ATOM 1550 C CA . LEU A 1 190 ? -34.672 -3.180 35.591 1.00 84.94 190 LEU A CA 1
ATOM 1551 C C . LEU A 1 190 ? -35.828 -3.228 34.590 1.00 84.94 190 LEU A C 1
ATOM 1553 O O . LEU A 1 190 ? -36.954 -2.882 34.933 1.00 84.94 190 LEU A O 1
ATOM 1557 N N . ASN A 1 191 ? -35.550 -3.625 33.347 1.00 88.00 191 ASN A N 1
ATOM 1558 C CA . ASN A 1 191 ? -36.528 -3.566 32.258 1.00 88.00 191 ASN A CA 1
ATOM 1559 C C . ASN A 1 191 ? -36.670 -4.877 31.465 1.00 88.00 191 ASN A C 1
ATOM 1561 O O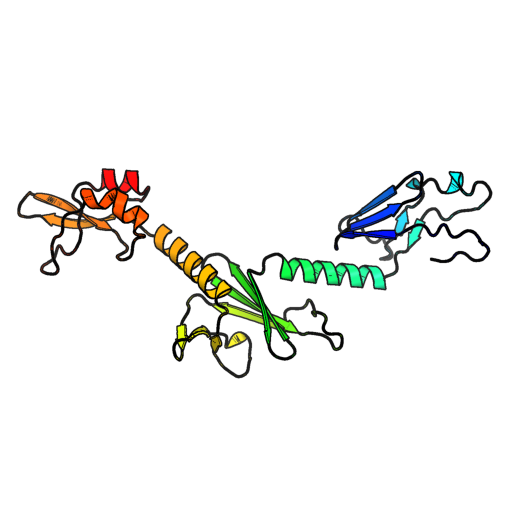 . ASN A 1 191 ? -37.478 -4.941 30.542 1.00 88.00 191 ASN A O 1
ATOM 1565 N N . GLY A 1 192 ? -35.895 -5.915 31.795 1.00 88.56 192 GLY A N 1
ATOM 1566 C CA . GLY A 1 192 ? -35.924 -7.219 31.130 1.00 88.56 192 GLY A CA 1
ATOM 1567 C C . GLY A 1 192 ? -35.402 -7.220 29.689 1.00 88.56 192 GLY A C 1
ATOM 1568 O O . GLY A 1 192 ? -35.496 -8.246 29.014 1.00 88.56 192 GLY A O 1
ATOM 1569 N N . LYS A 1 193 ? -34.867 -6.101 29.182 1.00 92.19 193 LYS A N 1
ATOM 1570 C CA . LYS A 1 193 ? -34.382 -5.996 27.800 1.00 92.19 193 LYS A CA 1
ATOM 1571 C C . LYS A 1 193 ? -32.971 -6.555 27.662 1.00 92.19 193 LYS A C 1
ATOM 1573 O O . LYS A 1 193 ? -32.143 -6.426 28.564 1.00 92.19 193 LYS A O 1
ATOM 1578 N N . LYS A 1 194 ? -32.696 -7.139 26.493 1.00 93.56 194 LYS A N 1
ATOM 1579 C CA . LYS A 1 194 ? -31.345 -7.521 26.065 1.00 93.56 194 LYS A CA 1
ATOM 1580 C C . LYS A 1 194 ? -30.602 -6.287 25.577 1.00 93.56 194 LYS A C 1
ATOM 1582 O O . LYS A 1 194 ? -31.139 -5.527 24.776 1.00 93.56 194 LYS A O 1
ATOM 1587 N N . TYR A 1 195 ? -29.373 -6.136 26.034 1.00 94.56 195 TYR A N 1
ATOM 1588 C CA . TYR A 1 195 ? -28.490 -5.054 25.640 1.00 94.56 195 TYR A CA 1
ATOM 1589 C C . TYR A 1 195 ? -27.276 -5.598 24.904 1.00 94.56 195 TYR A C 1
ATOM 1591 O O . TYR A 1 195 ? -26.783 -6.690 25.202 1.00 94.56 195 TYR A O 1
ATOM 1599 N N . TYR A 1 196 ? -26.800 -4.803 23.957 1.00 95.00 196 TYR A N 1
ATOM 1600 C CA . TYR A 1 196 ? -25.668 -5.095 23.096 1.00 95.00 196 TYR A CA 1
ATOM 1601 C C . TYR A 1 196 ? -24.637 -3.978 23.211 1.00 95.00 196 TYR A C 1
ATOM 1603 O O . TYR A 1 196 ? -24.984 -2.819 23.443 1.00 95.00 196 TYR A O 1
ATOM 1611 N N . LYS A 1 197 ? -23.371 -4.334 23.029 1.00 93.75 197 LYS A N 1
ATOM 1612 C CA . LYS A 1 197 ? -22.245 -3.406 22.951 1.00 93.75 197 LYS A CA 1
ATOM 1613 C C . LYS A 1 197 ? -21.566 -3.529 21.602 1.00 93.75 197 LYS A C 1
ATOM 1615 O O . LYS A 1 197 ? -21.594 -4.594 20.989 1.00 93.75 197 LYS A O 1
ATOM 1620 N N . LEU A 1 198 ? -20.922 -2.462 21.159 1.00 93.06 198 LEU A N 1
ATOM 1621 C CA . LEU A 1 198 ? -20.060 -2.539 19.987 1.00 93.06 198 LEU A CA 1
ATOM 1622 C C . LEU A 1 198 ? -18.793 -3.330 20.349 1.00 93.06 198 LEU A C 1
ATOM 1624 O O . LEU A 1 198 ? -18.313 -3.268 21.483 1.00 93.06 198 LEU A O 1
ATOM 1628 N N . SER A 1 199 ? -18.288 -4.130 19.410 1.00 89.94 199 SER A N 1
ATOM 1629 C CA . SER A 1 199 ? -17.109 -4.980 19.621 1.00 89.94 199 SER A CA 1
ATOM 1630 C C . SER A 1 199 ? -15.817 -4.179 19.793 1.00 89.94 199 SER A C 1
ATOM 1632 O O . SER A 1 199 ? -14.873 -4.686 20.398 1.00 89.94 199 SER A O 1
ATOM 1634 N N . LEU A 1 200 ? -15.801 -2.941 19.292 1.00 87.94 200 LEU A N 1
ATOM 1635 C CA . LEU A 1 200 ? -14.693 -1.999 19.373 1.00 87.94 200 LEU A CA 1
ATOM 1636 C C . LEU A 1 200 ? -15.046 -0.839 20.304 1.00 87.94 200 LEU A C 1
ATOM 1638 O O . LEU A 1 200 ? -16.146 -0.291 20.236 1.00 87.94 200 LEU A O 1
ATOM 1642 N N . GLU A 1 201 ? -14.085 -0.429 21.127 1.00 77.81 201 GLU A N 1
ATOM 1643 C CA . GLU A 1 201 ? -14.241 0.715 22.035 1.00 77.81 201 GLU A CA 1
ATOM 1644 C C . GLU A 1 201 ? -14.042 2.058 21.316 1.00 77.81 201 GLU A C 1
ATOM 1646 O O . GLU A 1 201 ? -14.733 3.033 21.602 1.00 77.81 201 GLU A O 1
ATOM 16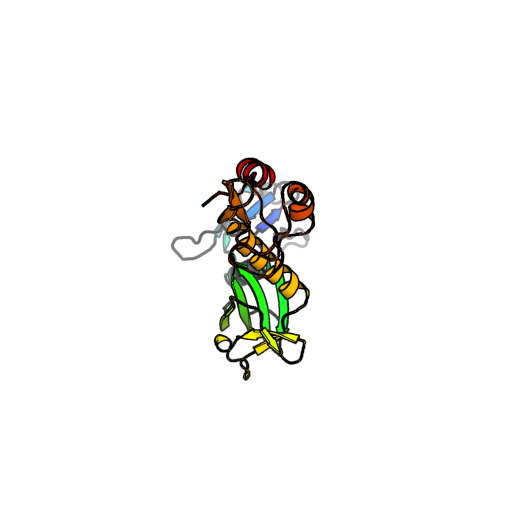51 N N . ASN A 1 202 ? -13.125 2.113 20.344 1.00 80.44 202 ASN A N 1
ATOM 1652 C CA . ASN A 1 202 ? -12.727 3.348 19.665 1.00 80.44 202 ASN A CA 1
ATOM 1653 C C . ASN A 1 202 ? -13.327 3.451 18.261 1.00 80.44 202 ASN A C 1
ATOM 1655 O O . ASN A 1 202 ? -12.665 3.194 17.256 1.00 80.44 202 ASN A O 1
ATOM 1659 N N . ILE A 1 203 ? -14.584 3.877 18.191 1.00 87.06 203 ILE A N 1
ATOM 1660 C CA . ILE A 1 203 ? -15.301 4.048 16.923 1.00 87.06 203 ILE A CA 1
ATOM 1661 C C . ILE A 1 203 ? -15.128 5.483 16.405 1.00 87.06 203 ILE A C 1
ATOM 1663 O O . ILE A 1 203 ? -15.134 6.429 17.199 1.00 87.06 203 ILE A O 1
ATOM 1667 N N . PRO A 1 204 ? 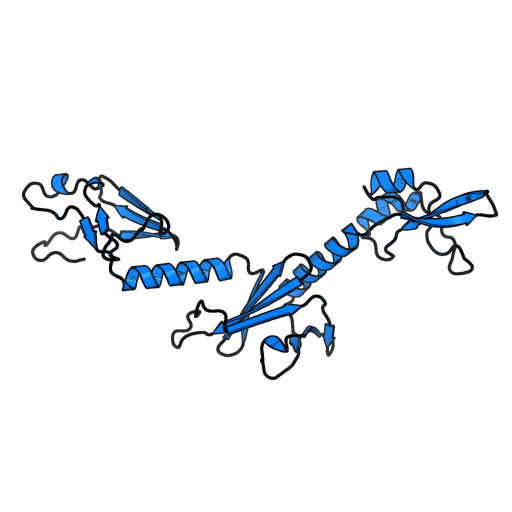-14.981 5.690 15.081 1.00 87.44 204 PRO A N 1
ATOM 1668 C CA . PRO A 1 204 ? -14.928 7.017 14.488 1.00 87.44 204 PRO A CA 1
ATOM 1669 C C . PRO A 1 204 ? -16.083 7.906 14.953 1.00 87.44 204 PRO A C 1
ATOM 1671 O O . PRO A 1 204 ? -17.245 7.502 14.929 1.00 87.44 204 PRO A O 1
ATOM 1674 N N . ALA A 1 205 ? -15.771 9.153 15.316 1.00 87.81 205 ALA A N 1
ATOM 1675 C CA . ALA A 1 205 ? -16.753 10.091 15.862 1.00 87.81 205 ALA A CA 1
ATOM 1676 C C . ALA A 1 205 ? -17.961 10.312 14.934 1.00 87.81 205 ALA A C 1
ATOM 1678 O O . ALA A 1 205 ? -19.067 10.514 15.423 1.00 87.81 205 ALA A O 1
ATOM 1679 N N . GLY A 1 206 ? -17.765 10.256 13.610 1.00 88.69 206 GLY A N 1
ATOM 1680 C CA . GLY A 1 206 ? -18.854 10.321 12.629 1.00 88.69 206 GLY A CA 1
ATOM 1681 C C . GLY A 1 206 ? -19.861 9.185 12.816 1.00 88.69 206 GLY A C 1
ATOM 1682 O O . GLY A 1 206 ? -21.017 9.453 13.117 1.00 88.69 206 GLY A O 1
ATOM 1683 N N . MET A 1 207 ? -19.387 7.936 12.763 1.00 88.94 207 MET A N 1
ATOM 1684 C CA . MET A 1 207 ? -20.210 6.740 12.988 1.00 88.94 207 MET A CA 1
ATOM 1685 C C . MET A 1 207 ? -20.878 6.759 14.365 1.00 88.94 207 MET A C 1
ATOM 1687 O O . MET A 1 207 ? -22.076 6.523 14.486 1.00 88.94 207 MET A O 1
ATOM 1691 N N . TRP A 1 208 ? -20.126 7.096 15.418 1.00 92.88 208 TRP A N 1
ATOM 1692 C CA . TRP A 1 208 ? -20.687 7.172 16.767 1.00 92.88 208 TRP A CA 1
ATOM 1693 C C . TRP A 1 208 ? -21.811 8.210 16.870 1.00 92.88 208 TRP A C 1
ATOM 1695 O O . TRP A 1 208 ? -22.843 7.950 17.484 1.00 92.88 208 TRP A O 1
ATOM 1705 N N . ASN A 1 209 ? -21.649 9.379 16.246 1.00 92.81 209 ASN A N 1
ATOM 1706 C CA . ASN A 1 209 ? -22.657 10.435 16.285 1.00 92.81 209 ASN A CA 1
ATOM 1707 C C . ASN A 1 209 ? -23.989 10.039 15.638 1.00 92.81 209 ASN A C 1
ATOM 1709 O O . ASN A 1 209 ? -25.015 10.573 16.056 1.00 92.81 209 ASN A O 1
ATOM 1713 N N . GLU A 1 210 ? -23.978 9.122 14.671 1.00 93.00 210 GLU A N 1
ATOM 1714 C CA . GLU A 1 210 ? -25.189 8.622 14.012 1.00 93.00 210 GLU A CA 1
ATOM 1715 C C . GLU A 1 210 ? -26.002 7.688 14.912 1.00 93.00 210 GLU A C 1
ATOM 1717 O O . GLU A 1 210 ? -27.231 7.684 14.847 1.00 93.00 210 GLU A O 1
ATOM 1722 N N . VAL A 1 211 ? -25.333 6.928 15.787 1.00 93.44 211 VAL A N 1
ATOM 1723 C CA . VAL A 1 211 ? -25.998 5.911 16.614 1.00 93.44 211 VAL A CA 1
ATOM 1724 C C . VAL A 1 211 ? -26.093 6.247 18.094 1.00 93.44 211 VAL A C 1
ATOM 1726 O O . VAL A 1 211 ? -26.869 5.605 18.797 1.00 93.44 211 VAL A O 1
ATOM 1729 N N . LYS A 1 212 ? -25.368 7.256 18.590 1.00 93.88 212 LYS A N 1
ATOM 1730 C CA . LYS A 1 212 ? -25.285 7.572 20.029 1.00 93.88 212 LYS A CA 1
ATOM 1731 C C . LYS A 1 212 ? -26.638 7.755 20.721 1.00 93.88 212 LYS A C 1
ATOM 1733 O O . LYS A 1 212 ? -26.736 7.478 21.907 1.00 93.88 212 LYS A O 1
ATOM 1738 N N . SER A 1 213 ? -27.682 8.199 20.011 1.00 94.75 213 SER A N 1
ATOM 1739 C CA . SER A 1 213 ? -29.026 8.369 20.587 1.00 94.75 213 SER A CA 1
ATOM 1740 C C . SER A 1 213 ? -29.713 7.048 20.943 1.00 94.75 213 SER A C 1
ATOM 1742 O O . SER A 1 213 ? -30.694 7.062 21.677 1.00 94.75 213 SER A O 1
ATOM 1744 N N . TYR A 1 214 ? -29.222 5.925 20.416 1.00 94.56 214 TYR A N 1
ATOM 1745 C CA . TYR A 1 214 ? -29.719 4.577 20.704 1.00 94.56 214 TYR A CA 1
ATOM 1746 C C . TYR A 1 214 ? -28.931 3.875 21.815 1.00 94.56 214 TYR A C 1
ATOM 1748 O O . TYR A 1 214 ? -29.217 2.715 22.120 1.00 94.56 214 TYR A O 1
ATOM 1756 N N . PHE A 1 215 ? -27.924 4.541 22.385 1.00 94.75 215 PHE A N 1
ATOM 1757 C CA . PHE A 1 215 ? -27.095 4.004 23.454 1.00 94.75 215 PHE A CA 1
ATOM 1758 C C .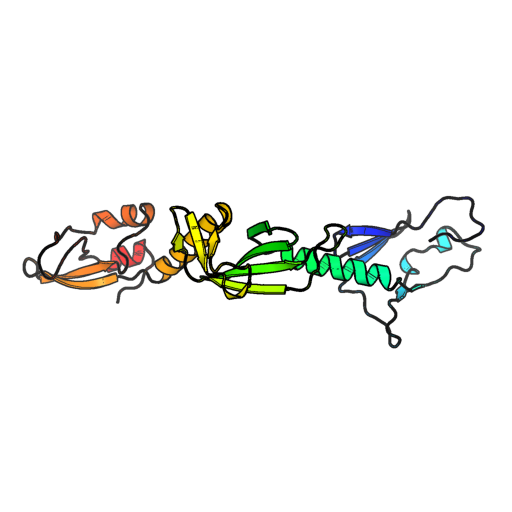 PHE A 1 215 ? -27.422 4.659 24.798 1.00 94.75 215 PHE A C 1
ATOM 1760 O O . PHE A 1 215 ? -27.679 5.857 24.892 1.00 94.75 215 PHE A O 1
ATOM 1767 N N . GLU A 1 216 ? -27.370 3.843 25.841 1.00 92.75 216 GLU A N 1
ATOM 1768 C CA . GLU A 1 216 ? -27.552 4.195 27.244 1.00 92.75 216 GLU A CA 1
ATOM 1769 C C . GLU A 1 216 ? -26.230 3.948 27.983 1.00 92.75 216 GLU A C 1
ATOM 1771 O O . GLU A 1 216 ? -25.549 2.953 27.721 1.00 92.75 216 GLU A O 1
ATOM 1776 N N . ASP A 1 217 ? -25.861 4.843 28.899 1.00 92.56 217 ASP A N 1
ATOM 1777 C CA . ASP A 1 217 ? -24.662 4.688 29.728 1.00 92.56 217 ASP A CA 1
ATOM 1778 C C . ASP A 1 217 ? -24.977 3.825 30.958 1.00 92.56 217 ASP A C 1
ATOM 1780 O O . ASP A 1 217 ? -25.794 4.200 31.802 1.00 92.56 217 ASP A O 1
ATOM 1784 N N . PHE A 1 218 ? -24.333 2.661 31.050 1.00 90.81 218 PHE A N 1
ATOM 1785 C CA . PHE A 1 218 ? -24.446 1.732 32.176 1.00 90.81 218 PHE A CA 1
ATOM 1786 C C . PHE A 1 218 ? -23.341 1.929 33.231 1.00 90.81 218 PHE A C 1
ATOM 1788 O O . PHE A 1 218 ? -23.289 1.193 34.216 1.00 90.81 218 PHE A O 1
ATOM 1795 N N . GLY A 1 219 ? -22.466 2.925 33.066 1.00 88.81 219 GLY A N 1
ATOM 1796 C CA . GLY A 1 219 ? -21.366 3.204 33.986 1.00 88.81 219 GLY A CA 1
ATOM 1797 C C . GLY A 1 219 ? -20.225 2.185 33.892 1.00 88.81 219 GLY A C 1
ATOM 1798 O O . GLY A 1 219 ? -20.108 1.441 32.922 1.00 88.81 219 GLY A O 1
ATOM 1799 N N . GLN A 1 220 ? -19.341 2.164 34.894 1.00 86.44 220 GLN A N 1
ATOM 1800 C CA . GLN A 1 220 ? -18.124 1.328 34.900 1.00 86.44 220 GLN A CA 1
ATOM 1801 C C . GLN A 1 220 ? -18.151 0.183 35.924 1.00 86.44 220 GLN A C 1
ATOM 1803 O O . GLN A 1 220 ? -17.143 -0.488 36.129 1.00 86.44 220 GLN A O 1
ATOM 1808 N N . GLU A 1 221 ? -19.286 -0.049 36.582 1.00 77.44 221 GLU A N 1
ATOM 1809 C CA . GLU A 1 221 ? -19.417 -1.047 37.645 1.00 77.44 221 GLU A CA 1
ATOM 1810 C C . GLU A 1 221 ? -20.421 -2.143 37.268 1.00 77.44 221 GLU A C 1
ATOM 1812 O O . GLU A 1 221 ? -21.396 -1.906 36.560 1.00 77.44 221 GLU A O 1
ATOM 1817 N N . GLY A 1 222 ? -20.201 -3.368 37.757 1.00 78.19 222 GLY A N 1
ATOM 1818 C CA . GLY A 1 222 ? -21.093 -4.507 37.503 1.00 78.19 222 GLY A CA 1
ATOM 1819 C C . GLY A 1 222 ? -20.771 -5.287 36.224 1.00 78.19 222 GLY A C 1
ATOM 1820 O O . GLY A 1 222 ? -19.671 -5.204 35.695 1.00 78.19 222 GLY A O 1
ATOM 1821 N N . THR A 1 223 ? -21.701 -6.120 35.752 1.00 77.50 223 THR A N 1
ATOM 1822 C CA . THR A 1 223 ? -21.492 -7.003 34.582 1.00 77.50 223 THR A CA 1
ATOM 1823 C C . THR A 1 223 ? -21.905 -6.373 33.253 1.00 77.50 223 THR A C 1
ATOM 1825 O O . THR A 1 223 ? -21.432 -6.794 32.201 1.00 77.50 223 THR A O 1
ATOM 1828 N N . MET A 1 224 ? -22.771 -5.361 33.296 1.00 84.19 224 MET A N 1
ATOM 1829 C CA . MET A 1 224 ? -23.193 -4.563 32.150 1.00 84.19 224 MET A CA 1
ATOM 1830 C C . MET A 1 224 ? -22.594 -3.172 32.323 1.00 84.19 224 MET A C 1
ATOM 1832 O O . MET A 1 224 ? -23.043 -2.435 33.190 1.00 84.19 224 MET A O 1
ATOM 1836 N N . GLN A 1 225 ? -21.562 -2.856 31.543 1.00 88.69 225 GLN A N 1
ATOM 1837 C CA . GLN A 1 225 ? -20.779 -1.627 31.670 1.00 88.69 225 GLN A CA 1
ATOM 1838 C C . GLN A 1 225 ? -20.655 -0.915 30.322 1.00 88.69 225 GLN A C 1
ATOM 1840 O O . GLN A 1 225 ? -20.659 -1.557 29.266 1.00 88.69 225 GLN A O 1
ATOM 1845 N N . GLY A 1 226 ? -20.466 0.399 30.383 1.00 89.25 226 GLY A N 1
ATOM 1846 C CA . GLY A 1 226 ? -20.234 1.278 29.247 1.00 89.25 226 GLY A CA 1
ATOM 1847 C C . GLY A 1 226 ? -21.507 1.634 28.487 1.00 89.25 226 GLY A C 1
ATOM 1848 O O . GLY A 1 226 ? -22.622 1.514 28.993 1.00 89.25 226 GLY A O 1
ATOM 1849 N N . MET A 1 227 ? -21.325 2.084 27.247 1.00 93.31 227 MET A N 1
ATOM 1850 C CA . MET A 1 227 ? -22.433 2.447 26.370 1.00 93.31 227 MET A CA 1
ATOM 1851 C C . MET A 1 227 ? -23.059 1.190 25.767 1.00 93.31 227 MET A C 1
ATOM 1853 O O . MET A 1 227 ? -22.424 0.495 24.970 1.00 93.31 227 MET A O 1
ATOM 1857 N N . LEU A 1 228 ? -24.326 0.932 26.092 1.00 94.19 228 LEU A N 1
ATOM 1858 C CA . LEU A 1 228 ? -25.075 -0.231 25.618 1.00 94.19 228 LEU A CA 1
ATOM 1859 C C . LEU A 1 228 ? -26.347 0.176 24.873 1.00 94.19 228 LEU A C 1
ATOM 1861 O O . LEU A 1 228 ? -26.999 1.148 25.233 1.00 94.19 228 LEU A O 1
ATOM 1865 N N . THR A 1 229 ? -26.752 -0.599 23.870 1.00 94.44 229 THR A N 1
ATOM 1866 C CA . THR A 1 229 ? -28.014 -0.383 23.148 1.00 94.44 229 THR A CA 1
ATOM 1867 C C . THR A 1 229 ? -28.990 -1.532 23.374 1.00 94.44 229 THR A C 1
ATOM 1869 O O . THR A 1 229 ? -28.604 -2.701 23.331 1.00 94.44 229 THR A O 1
ATOM 1872 N N . CYS A 1 230 ? -30.269 -1.212 23.587 1.00 94.12 230 CYS A N 1
ATOM 1873 C CA . CYS A 1 230 ? -31.360 -2.190 23.550 1.00 94.12 230 CYS A CA 1
ATOM 1874 C C . CYS A 1 230 ? -32.062 -2.257 22.180 1.00 94.12 230 CYS A C 1
ATOM 1876 O O . CYS A 1 230 ? -33.027 -3.005 22.020 1.00 94.12 230 CYS A O 1
ATOM 1878 N N . GLU A 1 231 ? -31.569 -1.510 21.185 1.00 94.06 231 GLU A N 1
ATOM 1879 C CA . GLU A 1 231 ? -32.089 -1.468 19.814 1.00 94.06 231 GLU A CA 1
ATOM 1880 C C . GLU A 1 231 ? -31.029 -1.931 18.789 1.00 94.06 231 GLU A C 1
ATOM 1882 O O . GLU A 1 231 ? -30.706 -1.198 17.850 1.00 94.06 231 GLU A O 1
ATOM 1887 N N . PRO A 1 232 ? -30.481 -3.157 18.923 1.00 94.06 232 PRO A N 1
ATOM 1888 C CA . PRO A 1 232 ? -29.358 -3.615 18.103 1.00 94.06 232 PRO A CA 1
ATOM 1889 C C . PRO A 1 232 ? -29.670 -3.621 16.601 1.00 94.06 232 PRO A C 1
ATOM 1891 O O . PRO A 1 232 ? -28.784 -3.329 15.811 1.00 94.06 232 PRO A O 1
ATOM 1894 N N . GLY A 1 233 ? -30.922 -3.882 16.201 1.00 94.12 233 GLY A N 1
ATOM 1895 C CA . GLY A 1 233 ? -31.333 -3.860 14.792 1.00 94.12 233 GLY A CA 1
ATOM 1896 C C . GLY A 1 233 ? -31.155 -2.489 14.136 1.00 94.12 233 GLY A C 1
ATOM 1897 O O . GLY A 1 233 ? -30.545 -2.398 13.081 1.00 94.12 233 GLY A O 1
ATOM 1898 N N . LYS A 1 234 ? -31.586 -1.404 14.797 1.00 93.75 234 LYS A N 1
ATOM 1899 C CA . LYS A 1 234 ? -31.431 -0.049 14.236 1.00 93.75 234 LYS A CA 1
ATOM 1900 C C . LYS A 1 234 ? -29.964 0.350 14.121 1.00 93.75 234 LYS A C 1
ATOM 1902 O O . LYS A 1 234 ? -29.570 0.967 13.140 1.00 93.75 234 LYS A O 1
ATOM 1907 N N . VAL A 1 235 ? -29.159 0.002 15.125 1.00 92.94 235 VAL A N 1
ATOM 1908 C CA . VAL A 1 235 ? -27.720 0.296 15.125 1.00 92.94 235 VAL A CA 1
ATOM 1909 C C . VAL A 1 235 ? -27.002 -0.506 14.036 1.00 92.94 235 VAL A C 1
ATOM 1911 O O . VAL A 1 235 ? -26.180 0.059 13.317 1.00 92.94 235 VAL A O 1
ATOM 1914 N N . ALA A 1 236 ? -27.342 -1.789 13.880 1.00 94.00 236 ALA A N 1
ATOM 1915 C CA . ALA A 1 236 ? -26.831 -2.649 12.817 1.00 94.00 236 ALA A CA 1
ATOM 1916 C C . ALA A 1 236 ? -27.180 -2.116 11.423 1.00 94.00 236 ALA A C 1
ATOM 1918 O O . ALA A 1 236 ? -26.305 -2.069 10.564 1.00 94.00 236 ALA A O 1
ATOM 1919 N N . ASP A 1 237 ? -28.418 -1.657 11.221 1.00 94.25 237 ASP A N 1
ATOM 1920 C CA . ASP A 1 237 ? -28.880 -1.110 9.943 1.00 94.25 237 ASP A CA 1
ATOM 1921 C C . ASP A 1 237 ? -28.176 0.210 9.588 1.00 94.25 237 ASP A C 1
ATOM 1923 O O . ASP A 1 237 ? -27.765 0.396 8.445 1.00 94.25 237 ASP A O 1
ATOM 1927 N N . ILE A 1 238 ? -28.001 1.117 10.561 1.00 92.75 238 ILE A N 1
ATOM 1928 C CA . ILE A 1 238 ? -27.339 2.418 10.346 1.00 92.75 238 ILE A CA 1
ATOM 1929 C C . ILE A 1 238 ? -25.853 2.232 10.031 1.00 92.75 238 ILE A C 1
ATOM 1931 O O . ILE A 1 238 ? -25.349 2.807 9.072 1.00 92.75 238 ILE A O 1
ATOM 1935 N N . LEU A 1 239 ? -25.149 1.420 10.825 1.00 90.31 239 LEU A N 1
ATOM 1936 C CA . LEU A 1 239 ? -23.706 1.211 10.658 1.00 90.31 239 LEU A CA 1
ATOM 1937 C C . LEU A 1 239 ? -23.367 0.125 9.628 1.00 90.31 239 LEU A C 1
ATOM 1939 O O . LEU A 1 239 ? -22.195 -0.057 9.309 1.00 90.31 239 LEU A O 1
ATOM 1943 N N . MET A 1 240 ? -24.373 -0.592 9.118 1.00 91.31 240 MET A N 1
ATOM 1944 C CA . MET A 1 240 ? -24.233 -1.748 8.227 1.00 91.31 240 MET A CA 1
ATOM 1945 C C . MET A 1 240 ? -23.313 -2.840 8.801 1.00 91.31 240 MET A C 1
ATOM 1947 O O . MET A 1 240 ? -22.467 -3.393 8.097 1.00 91.31 240 MET A O 1
ATOM 1951 N N . ILE A 1 241 ? -23.477 -3.152 10.090 1.00 91.62 241 ILE A N 1
ATOM 1952 C CA . ILE A 1 241 ? -22.660 -4.132 10.827 1.00 91.62 241 ILE A CA 1
ATOM 1953 C C . ILE A 1 241 ? -23.486 -5.336 11.291 1.00 91.62 241 ILE A C 1
ATOM 1955 O O . ILE A 1 241 ? -24.680 -5.195 11.556 1.00 91.62 241 ILE A O 1
ATOM 1959 N N . PRO A 1 242 ? -22.882 -6.527 11.437 1.00 91.31 242 PRO A N 1
ATOM 1960 C CA . PRO A 1 242 ? -23.601 -7.702 11.912 1.00 91.31 242 PRO A CA 1
ATOM 1961 C C . PRO A 1 242 ? -23.840 -7.673 13.433 1.00 91.31 242 PRO A C 1
ATOM 1963 O O . PRO A 1 242 ? -23.112 -7.034 14.200 1.00 91.31 242 PRO A O 1
ATOM 1966 N N . ILE A 1 243 ? -24.856 -8.424 13.861 1.00 92.62 243 ILE A N 1
ATOM 1967 C CA . ILE A 1 243 ? -25.171 -8.720 15.265 1.00 92.62 243 ILE A CA 1
ATOM 1968 C C . ILE A 1 243 ? -24.730 -10.163 15.542 1.00 92.62 243 ILE A C 1
ATOM 1970 O O . ILE A 1 243 ? -25.105 -11.058 14.782 1.00 92.62 243 ILE A O 1
ATOM 1974 N N . GLU A 1 244 ? -23.940 -10.375 16.596 1.00 87.38 244 GLU A N 1
ATOM 1975 C CA . GLU A 1 244 ? -23.522 -11.706 17.077 1.00 87.38 244 GLU A CA 1
ATOM 1976 C C . GLU A 1 244 ? -24.601 -12.416 17.910 1.00 87.38 244 GLU A C 1
ATOM 1978 O O . GLU A 1 244 ? -25.334 -11.743 18.680 1.00 87.38 244 GLU A O 1
#

Sequence (244 aa):
FRIEGSNTFDSLPVMALDDESFRIATAHREIILRDEDLKPNEDGKYIINIEPLDLKFYYPCVDLPKSFEMPAEILEERARKRKEKAIRKDAIFTQDYKEKRLFYYIEGEKLIIKLFDIDEEGKLIPDVRSETTADKIEIIHNKKAVNVKKLKLGHPYLELPGEVVQAFEKALRDAELRTLTLKPAGVSMLNGKKYYKLSLENIPAGMWNEVKSYFEDFGQEGTMQGMLTCEPGKVADILMIPIE